Protein AF-A0A380H404-F1 (afdb_monomer_lite)

InterPro domains:
  IPR036412 HAD-like superfamily [SSF56784] (1-202)

Organism: NCBI:txid33028

Structure (mmCIF, N/CA/C/O backbone):
data_AF-A0A380H404-F1
#
_entry.id   AF-A0A380H404-F1
#
loop_
_atom_site.group_PDB
_atom_site.id
_atom_site.type_symbol
_atom_site.label_atom_id
_atom_site.label_alt_id
_atom_site.label_comp_id
_atom_site.label_asym_id
_atom_site.label_entity_id
_atom_site.label_seq_id
_atom_site.pdbx_PDB_ins_code
_atom_site.Cartn_x
_atom_site.Cartn_y
_atom_site.Cartn_z
_atom_site.occupancy
_atom_site.B_iso_or_equiv
_atom_site.auth_seq_id
_atom_site.auth_comp_id
_atom_site.auth_asym_id
_atom_site.auth_atom_id
_atom_site.pdbx_PDB_model_num
ATOM 1 N N . MET A 1 1 ? -41.928 -24.812 41.774 1.00 64.12 1 MET A N 1
ATOM 2 C CA . MET A 1 1 ? -40.481 -24.516 41.848 1.00 64.12 1 MET A CA 1
ATOM 3 C C . MET A 1 1 ? -40.295 -23.095 41.339 1.00 64.12 1 MET A C 1
ATOM 5 O O . MET A 1 1 ? -40.908 -22.781 40.328 1.00 64.12 1 MET A O 1
ATOM 9 N N . LYS A 1 2 ? -39.596 -22.214 42.065 1.00 68.69 2 LYS A N 1
ATOM 10 C CA . LYS A 1 2 ? -39.309 -20.854 41.578 1.00 68.69 2 LYS A CA 1
ATOM 11 C C . LYS A 1 2 ? -37.930 -20.864 40.929 1.00 68.69 2 LYS A C 1
ATOM 13 O O . LYS A 1 2 ? -37.001 -21.388 41.537 1.00 68.69 2 LYS A O 1
ATOM 18 N N . SER A 1 3 ? -37.829 -20.285 39.742 1.00 77.94 3 SER A N 1
ATOM 19 C CA . SER A 1 3 ? -36.571 -20.116 39.017 1.00 77.94 3 SER A CA 1
ATOM 20 C C . SER A 1 3 ? -36.347 -18.631 38.757 1.00 77.94 3 SER A C 1
ATOM 22 O O . SER A 1 3 ? -37.309 -17.899 38.525 1.00 77.94 3 SER A O 1
ATOM 24 N N . VAL A 1 4 ? -35.086 -18.207 38.802 1.00 84.69 4 VAL A N 1
ATOM 25 C CA . VAL A 1 4 ? -34.635 -16.863 38.428 1.00 84.69 4 VAL A CA 1
ATOM 26 C C . VAL A 1 4 ? -33.539 -17.042 37.383 1.00 84.69 4 VAL A C 1
ATOM 28 O O . VAL A 1 4 ? -32.646 -17.863 37.587 1.00 84.69 4 VAL A O 1
ATOM 31 N N . LEU A 1 5 ? -33.636 -16.314 36.271 1.00 84.56 5 LEU A N 1
ATOM 32 C CA . LEU A 1 5 ? -32.561 -16.196 35.289 1.00 84.56 5 LEU A CA 1
ATOM 33 C C . LEU A 1 5 ? -31.858 -14.857 35.484 1.00 84.56 5 LEU A C 1
ATOM 35 O O . LEU A 1 5 ? -32.514 -13.841 35.707 1.00 84.56 5 LEU A O 1
ATOM 39 N N . PHE A 1 6 ? -30.538 -14.889 35.362 1.00 85.62 6 PHE A N 1
ATOM 40 C CA . PHE A 1 6 ? -29.690 -13.710 35.328 1.00 85.62 6 PHE A CA 1
ATOM 41 C C . PHE A 1 6 ? -29.015 -13.629 33.965 1.00 85.62 6 PHE A C 1
ATOM 43 O O . PHE A 1 6 ? -28.666 -14.662 33.389 1.00 85.62 6 PHE A O 1
ATOM 50 N N . ASP A 1 7 ? -28.853 -12.404 33.484 1.00 83.38 7 ASP A N 1
ATOM 51 C CA . ASP A 1 7 ? -27.965 -12.091 32.369 1.00 83.38 7 ASP A CA 1
ATOM 52 C C . ASP A 1 7 ? -26.506 -12.018 32.856 1.00 83.38 7 ASP A C 1
ATOM 54 O O . ASP A 1 7 ? -26.259 -12.069 34.064 1.00 83.38 7 ASP A O 1
ATOM 58 N N . VAL A 1 8 ? -25.544 -11.920 31.940 1.00 84.38 8 VAL A N 1
ATOM 59 C CA . VAL A 1 8 ? -24.114 -11.789 32.259 1.00 84.38 8 VAL A CA 1
ATOM 60 C C . VAL A 1 8 ? -23.680 -10.329 32.198 1.00 84.38 8 VAL A C 1
ATOM 62 O O . VAL A 1 8 ? -23.258 -9.775 33.218 1.00 84.38 8 VAL A O 1
ATOM 65 N N . ASP A 1 9 ? -23.821 -9.697 31.039 1.00 79.19 9 ASP A N 1
ATOM 66 C CA . ASP A 1 9 ? -23.372 -8.324 30.818 1.00 79.19 9 ASP A CA 1
ATOM 67 C C . ASP A 1 9 ? -24.378 -7.328 31.414 1.00 79.19 9 ASP A C 1
ATOM 69 O O . ASP A 1 9 ? -25.593 -7.493 31.327 1.00 79.19 9 ASP A O 1
ATOM 73 N N . GLY A 1 10 ? -23.883 -6.321 32.130 1.00 74.38 10 GLY A N 1
ATOM 74 C CA . GLY A 1 10 ? -24.703 -5.375 32.894 1.00 74.38 10 GLY A CA 1
ATOM 75 C C . GLY A 1 10 ? -25.303 -5.935 34.193 1.00 74.38 10 GLY A C 1
ATOM 76 O O . GLY A 1 10 ? -25.937 -5.183 34.936 1.00 74.38 10 GLY A O 1
ATOM 77 N N . VAL A 1 11 ? -25.089 -7.223 34.501 1.00 85.19 11 VAL A N 1
ATOM 78 C CA . VAL A 1 11 ? -25.529 -7.871 35.753 1.00 85.19 11 VAL A CA 1
ATOM 79 C C . VAL A 1 11 ? -24.342 -8.390 36.561 1.00 85.19 11 VAL A C 1
ATOM 81 O O . VAL A 1 11 ? -24.197 -8.033 37.729 1.00 85.19 11 VAL A O 1
ATOM 84 N N . PHE A 1 12 ? -23.492 -9.221 35.955 1.00 86.19 12 PHE A N 1
ATOM 85 C CA . PHE A 1 12 ? -22.286 -9.759 36.587 1.00 86.19 12 PHE A CA 1
ATOM 86 C C . PHE A 1 12 ? -21.005 -9.079 36.098 1.00 86.19 12 PHE A C 1
ATOM 88 O O . PHE A 1 12 ? -20.064 -8.971 36.881 1.00 86.19 12 PHE A O 1
ATOM 95 N N . LEU A 1 13 ? -20.961 -8.627 34.840 1.00 86.31 13 LEU A N 1
ATOM 96 C CA . LEU A 1 13 ? -19.784 -8.019 34.207 1.00 86.31 13 LEU A CA 1
ATOM 97 C C . LEU A 1 13 ? -20.151 -6.716 33.480 1.00 86.31 13 LEU A C 1
ATOM 99 O O . LEU A 1 13 ? -21.299 -6.535 33.081 1.00 86.31 13 LEU A O 1
ATOM 103 N N . SER A 1 14 ? -19.189 -5.800 33.316 1.00 87.25 14 SER A N 1
ATOM 104 C CA . SER A 1 14 ? -19.352 -4.610 32.468 1.00 87.25 14 SER A CA 1
ATOM 105 C C . SER A 1 14 ? -18.898 -4.890 31.031 1.00 87.25 14 SER A C 1
ATOM 107 O O . SER A 1 14 ? -18.027 -5.725 30.790 1.00 87.25 14 SER A O 1
ATOM 109 N N . GLU A 1 15 ? -19.450 -4.145 30.071 1.00 83.88 15 GLU A N 1
ATOM 110 C CA . GLU A 1 15 ? -19.012 -4.178 28.665 1.00 83.88 15 GLU A CA 1
ATOM 111 C C . GLU A 1 15 ? -17.748 -3.334 28.410 1.00 83.88 15 GLU A C 1
ATOM 113 O O . GLU A 1 15 ? -17.259 -3.276 27.285 1.00 83.88 15 GLU A O 1
ATOM 118 N N . GLU A 1 16 ? -17.199 -2.672 29.433 1.00 88.88 16 GLU A N 1
ATOM 119 C CA . GLU A 1 16 ? -16.126 -1.675 29.291 1.00 88.88 16 GLU A CA 1
ATOM 120 C C . GLU A 1 16 ? -14.888 -2.250 28.604 1.00 88.88 16 GLU A C 1
ATOM 122 O O . GLU A 1 16 ? -14.371 -1.657 27.661 1.00 88.88 16 GLU A O 1
ATOM 127 N N . ARG A 1 17 ? -14.486 -3.473 28.974 1.00 92.69 17 ARG A N 1
ATOM 128 C CA . ARG A 1 17 ? -13.353 -4.145 28.323 1.00 92.69 17 ARG A CA 1
ATOM 129 C C . ARG A 1 17 ? -13.596 -4.430 26.842 1.00 92.69 17 ARG A C 1
ATOM 131 O O . ARG A 1 17 ? -12.639 -4.502 26.077 1.00 92.69 17 ARG A O 1
ATOM 138 N N . CYS A 1 18 ? -14.847 -4.557 26.405 1.00 92.00 18 CYS A N 1
ATOM 139 C CA . CYS A 1 18 ? -15.135 -4.697 24.982 1.00 92.00 18 CYS A CA 1
ATOM 140 C C . CYS A 1 18 ? -14.922 -3.378 24.226 1.00 92.00 18 CYS A C 1
ATOM 142 O O . CYS A 1 18 ? -14.438 -3.402 23.091 1.00 92.00 18 CYS A O 1
ATOM 144 N N . PHE A 1 19 ? -15.241 -2.235 24.840 1.00 94.25 19 PHE A N 1
ATOM 145 C CA . PHE A 1 19 ? -14.960 -0.923 24.253 1.00 94.25 19 PHE A CA 1
ATOM 146 C C . PHE A 1 19 ? -13.456 -0.629 24.250 1.00 94.25 19 PHE A C 1
ATOM 148 O O . PHE A 1 19 ? -12.948 -0.190 23.219 1.00 94.25 19 PHE A O 1
ATOM 155 N N . ASP A 1 20 ? -12.737 -0.980 25.323 1.00 96.06 20 ASP A N 1
ATOM 156 C CA . ASP A 1 20 ? -11.270 -0.902 25.383 1.00 96.06 20 ASP A CA 1
ATOM 157 C C . ASP A 1 20 ? -10.633 -1.634 24.193 1.00 96.06 20 ASP A C 1
ATOM 159 O O . ASP A 1 20 ? -9.904 -1.040 23.398 1.00 96.06 20 ASP A O 1
ATOM 163 N N . VAL A 1 21 ? -10.964 -2.919 24.014 1.00 96.75 21 VAL A N 1
ATOM 164 C CA . VAL A 1 21 ? -10.420 -3.745 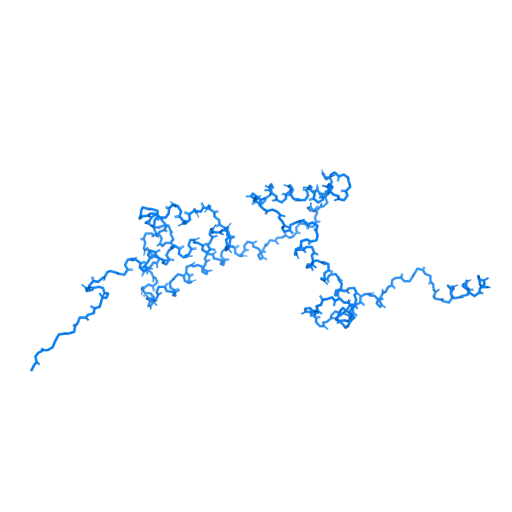22.921 1.00 96.75 21 VAL A CA 1
ATOM 165 C C . VAL A 1 21 ? -10.812 -3.193 21.550 1.00 96.75 21 VAL A C 1
ATOM 167 O O . VAL A 1 21 ? -10.005 -3.226 20.620 1.00 96.75 21 VAL A O 1
ATOM 170 N N . SER A 1 22 ? -12.022 -2.645 21.417 1.00 97.50 22 SER A N 1
ATOM 171 C CA . SER A 1 22 ? -12.471 -2.008 20.175 1.00 97.50 22 SER A CA 1
ATOM 172 C C . SER A 1 22 ? -11.600 -0.803 19.813 1.00 97.50 22 SER A C 1
ATOM 174 O O . SER A 1 22 ? -11.203 -0.674 18.657 1.00 97.50 22 SER A O 1
ATOM 176 N N . ALA A 1 23 ? -11.258 0.050 20.783 1.00 97.25 23 ALA A N 1
ATOM 177 C CA . ALA A 1 23 ? -10.386 1.195 20.544 1.00 97.25 23 ALA A CA 1
ATOM 178 C C . ALA A 1 23 ? -8.943 0.780 20.246 1.00 97.25 23 ALA A C 1
ATOM 180 O O . ALA A 1 23 ? -8.362 1.280 19.287 1.00 97.25 23 ALA A O 1
ATOM 181 N N . ILE A 1 24 ? -8.395 -0.171 21.010 1.00 96.88 24 ILE A N 1
ATOM 182 C CA . ILE A 1 24 ? -7.046 -0.715 20.778 1.00 96.88 24 ILE A CA 1
ATOM 183 C C . ILE A 1 24 ? -6.947 -1.306 19.371 1.00 96.88 24 ILE A C 1
ATOM 185 O O . ILE A 1 24 ? -5.975 -1.050 18.674 1.00 96.88 24 ILE A O 1
ATOM 189 N N . THR A 1 25 ? -7.978 -2.026 18.920 1.00 97.19 25 THR A N 1
ATOM 190 C CA . THR A 1 25 ? -8.012 -2.612 17.573 1.00 97.19 25 THR A CA 1
ATOM 191 C C . THR A 1 25 ? -7.973 -1.530 16.492 1.00 97.19 25 THR A C 1
ATOM 193 O O . THR A 1 25 ? -7.214 -1.646 15.533 1.00 97.19 25 THR A O 1
ATOM 196 N N . VAL A 1 26 ? -8.768 -0.461 16.628 1.00 97.00 26 VAL A N 1
ATOM 197 C CA . VAL A 1 26 ? -8.724 0.670 15.682 1.00 97.00 26 VAL A CA 1
ATOM 198 C C . VAL A 1 26 ? -7.339 1.317 15.682 1.00 97.00 26 VAL A C 1
ATOM 200 O O . VAL A 1 26 ? -6.804 1.600 14.612 1.00 97.00 26 VAL A O 1
ATOM 203 N N . GLU A 1 27 ? -6.752 1.524 16.860 1.00 95.38 27 GLU A N 1
ATOM 204 C CA . GLU A 1 27 ? -5.428 2.122 17.004 1.00 95.38 27 GLU A CA 1
ATOM 205 C C . GLU A 1 27 ? -4.339 1.259 16.355 1.00 95.38 27 GLU A C 1
ATOM 207 O O . GLU A 1 27 ? -3.577 1.757 15.534 1.00 95.38 27 GLU A O 1
ATOM 212 N N . GLU A 1 28 ? -4.304 -0.043 16.644 1.00 95.19 28 GLU A N 1
ATOM 213 C CA . GLU A 1 28 ? -3.325 -0.988 16.099 1.00 95.19 28 GLU A CA 1
ATOM 214 C C . GLU A 1 28 ? -3.397 -1.065 14.569 1.00 95.19 28 GLU A C 1
ATOM 216 O O . GLU A 1 28 ? -2.362 -1.011 13.892 1.00 95.19 28 GLU A O 1
ATOM 221 N N . LEU A 1 29 ? -4.613 -1.139 14.011 1.00 95.44 29 LEU A N 1
ATOM 222 C CA . LEU A 1 29 ? -4.840 -1.137 12.563 1.00 95.44 29 LEU A CA 1
ATOM 223 C C . LEU A 1 29 ? -4.296 0.134 11.898 1.00 95.44 29 LEU A C 1
ATOM 225 O O . LEU A 1 29 ? -3.845 0.090 10.750 1.00 95.44 29 LEU A O 1
ATOM 229 N N . LEU A 1 30 ? -4.331 1.265 12.604 1.00 93.12 30 LEU A N 1
ATOM 230 C CA . LEU A 1 30 ? -3.829 2.538 12.102 1.00 93.12 30 LEU A CA 1
ATOM 231 C C . LEU A 1 30 ? -2.320 2.684 12.293 1.00 93.12 30 LEU A C 1
ATOM 233 O O . LEU A 1 30 ? -1.662 3.124 11.357 1.00 93.12 30 LEU A O 1
ATOM 237 N N . THR A 1 31 ? -1.754 2.339 13.450 1.00 90.69 31 THR A N 1
ATOM 238 C CA . THR A 1 31 ? -0.407 2.800 13.843 1.00 90.69 31 THR A CA 1
ATOM 239 C C . THR A 1 31 ? 0.675 1.727 13.837 1.00 90.69 31 THR A C 1
ATOM 241 O O . THR A 1 31 ? 1.855 2.065 13.709 1.00 90.69 31 THR A O 1
ATOM 244 N N . SER A 1 32 ? 0.318 0.444 13.919 1.00 88.62 32 SER A N 1
ATOM 245 C CA . SER A 1 32 ? 1.317 -0.628 13.992 1.00 88.62 32 SER A CA 1
ATOM 246 C C . SER A 1 32 ? 2.106 -0.799 12.686 1.00 88.62 32 SER A C 1
ATOM 248 O O . SER A 1 32 ? 1.634 -0.487 11.588 1.00 88.62 32 SER A O 1
ATOM 250 N N . PHE A 1 33 ? 3.309 -1.370 12.798 1.00 81.94 33 PHE A N 1
ATOM 251 C CA . PHE A 1 33 ? 4.151 -1.734 11.651 1.00 81.94 33 PHE A CA 1
ATOM 252 C C . PHE A 1 33 ? 3.546 -2.830 10.765 1.00 81.94 33 PHE A C 1
ATOM 254 O O . PHE A 1 33 ? 3.930 -2.951 9.604 1.00 81.94 33 PHE A O 1
ATOM 261 N N . THR A 1 34 ? 2.631 -3.629 11.314 1.00 84.88 34 THR A N 1
ATOM 262 C CA . THR A 1 34 ? 1.980 -4.740 10.611 1.00 84.88 34 THR A CA 1
ATOM 263 C C . THR A 1 34 ? 0.881 -4.252 9.668 1.00 84.88 34 THR A C 1
ATOM 265 O O . THR A 1 34 ? 0.622 -4.892 8.649 1.00 84.88 34 THR A O 1
ATOM 268 N N . PHE A 1 35 ? 0.238 -3.128 10.000 1.00 89.81 35 PHE A N 1
ATOM 269 C CA . PHE A 1 35 ? -0.909 -2.596 9.269 1.00 89.81 35 PHE A CA 1
ATOM 270 C C . PHE A 1 35 ? -0.568 -1.281 8.548 1.00 89.81 35 PHE A C 1
ATOM 272 O O . PHE A 1 35 ? 0.320 -1.262 7.696 1.00 89.81 35 PHE A O 1
ATOM 279 N N . LEU A 1 36 ? -1.306 -0.193 8.801 1.00 88.06 36 LEU A N 1
ATOM 280 C CA . LEU A 1 36 ? -1.208 1.028 7.991 1.00 88.06 36 LEU A CA 1
ATOM 281 C C . LEU A 1 36 ? -0.029 1.931 8.361 1.00 88.06 36 LEU A C 1
ATOM 283 O O . LEU A 1 36 ? 0.414 2.707 7.514 1.00 88.06 36 LEU A O 1
ATOM 287 N N . ARG A 1 37 ? 0.458 1.867 9.607 1.00 85.56 37 ARG A N 1
ATOM 288 C CA . ARG A 1 37 ? 1.536 2.722 10.135 1.00 85.56 37 ARG A CA 1
ATOM 289 C C . ARG A 1 37 ? 1.329 4.227 9.861 1.00 85.56 37 ARG A C 1
ATOM 291 O O . ARG A 1 37 ? 2.253 4.971 9.540 1.00 85.56 37 ARG A O 1
ATOM 298 N N . CYS A 1 38 ? 0.087 4.680 9.971 1.00 80.25 38 CYS A N 1
ATOM 299 C CA . CYS A 1 38 ? -0.372 6.048 9.774 1.00 80.25 38 CYS A CA 1
ATOM 300 C C . CYS A 1 38 ? -0.571 6.732 11.137 1.00 80.25 38 CYS A C 1
ATOM 302 O O . CYS A 1 38 ? -1.692 7.041 11.530 1.00 80.25 38 CYS A O 1
ATOM 304 N N . GLY A 1 39 ? 0.512 6.939 11.888 1.00 75.81 39 GLY A N 1
ATOM 305 C CA . GLY A 1 39 ? 0.454 7.597 13.193 1.00 75.81 39 GLY A CA 1
ATOM 306 C C . GLY A 1 39 ? 1.747 7.476 13.988 1.00 75.81 39 GLY A C 1
ATOM 307 O O . GLY A 1 39 ? 2.756 6.976 13.488 1.00 75.81 39 GLY A O 1
ATOM 308 N N . GLU A 1 40 ? 1.709 7.965 15.225 1.00 81.25 40 GLU A N 1
ATOM 309 C CA . GLU A 1 40 ? 2.770 7.714 16.196 1.00 81.25 40 GLU A CA 1
ATOM 310 C C . GLU A 1 40 ? 2.777 6.225 16.548 1.00 81.25 40 GLU A C 1
ATOM 312 O O . GLU A 1 40 ? 1.725 5.627 16.774 1.00 81.25 40 GLU A O 1
ATOM 317 N N . PHE A 1 41 ? 3.963 5.619 16.521 1.00 81.50 41 PHE A N 1
ATOM 318 C CA . PHE A 1 41 ? 4.107 4.214 16.866 1.00 81.50 41 PHE A CA 1
ATOM 319 C C . PHE A 1 41 ? 3.854 4.023 18.362 1.00 81.50 41 PHE A C 1
ATOM 321 O O . PHE A 1 41 ? 4.392 4.770 19.175 1.00 81.50 41 PHE A O 1
ATOM 328 N N . ILE A 1 42 ? 3.069 3.001 18.693 1.00 82.50 42 ILE A N 1
ATOM 329 C CA . ILE A 1 42 ? 2.840 2.540 20.059 1.00 82.50 42 ILE A CA 1
ATOM 330 C C . ILE A 1 42 ? 3.392 1.123 20.151 1.00 82.50 42 ILE A C 1
ATOM 332 O O . ILE A 1 42 ? 3.037 0.264 19.337 1.00 82.50 42 ILE A O 1
ATOM 336 N N . ASP A 1 43 ? 4.236 0.876 21.148 1.00 86.88 43 ASP A N 1
ATOM 337 C CA . ASP A 1 43 ? 4.653 -0.479 21.487 1.00 86.88 43 ASP A CA 1
ATOM 338 C C . ASP A 1 43 ? 3.540 -1.163 22.294 1.00 86.88 43 ASP A C 1
ATOM 340 O O . ASP A 1 43 ? 3.433 -1.020 23.511 1.00 86.88 43 ASP A O 1
ATOM 344 N N . PHE A 1 44 ? 2.653 -1.874 21.598 1.00 88.25 44 PHE A N 1
ATOM 345 C CA . PHE A 1 44 ? 1.516 -2.552 22.227 1.00 88.25 44 PHE A CA 1
ATOM 346 C C . PHE A 1 44 ? 1.926 -3.695 23.169 1.00 88.25 44 PHE A C 1
ATOM 348 O O . PHE A 1 44 ? 1.093 -4.124 23.967 1.00 88.25 44 PHE A O 1
ATOM 355 N N . GLU A 1 45 ? 3.163 -4.199 23.086 1.00 88.81 45 GLU A N 1
ATOM 356 C CA . GLU A 1 45 ? 3.649 -5.262 23.970 1.00 88.81 45 GLU A CA 1
ATOM 357 C C . GLU A 1 45 ? 4.100 -4.685 25.318 1.00 88.81 45 GLU A C 1
ATOM 359 O O . GLU A 1 45 ? 3.684 -5.185 26.366 1.00 88.81 45 GLU A O 1
ATOM 364 N N . ASP A 1 46 ? 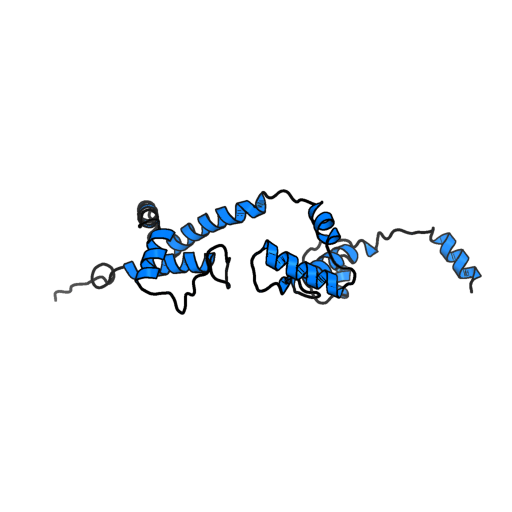4.869 -3.593 25.293 1.00 89.69 46 ASP A N 1
ATOM 365 C CA . ASP A 1 46 ? 5.497 -3.033 26.496 1.00 89.69 46 ASP A CA 1
ATOM 366 C C . ASP A 1 46 ? 4.768 -1.807 27.094 1.00 89.69 46 ASP A C 1
ATOM 368 O O . ASP A 1 46 ? 4.886 -1.548 28.297 1.00 89.69 46 ASP A O 1
ATOM 372 N N . GLU A 1 47 ? 3.990 -1.043 26.314 1.00 89.19 47 GLU A N 1
ATOM 373 C CA . GLU A 1 47 ? 3.369 0.220 26.766 1.00 89.19 47 GLU A CA 1
ATOM 374 C C . GLU A 1 47 ? 1.869 0.120 27.106 1.00 89.19 47 GLU A C 1
ATOM 376 O O . GLU A 1 47 ? 1.287 1.068 27.648 1.00 89.19 47 GLU A O 1
ATOM 381 N N . LEU A 1 48 ? 1.216 -1.012 26.825 1.00 93.25 48 LEU A N 1
ATOM 382 C CA . LEU A 1 48 ? -0.236 -1.159 26.958 1.00 93.25 48 LEU A CA 1
ATOM 383 C C . LEU A 1 48 ? -0.676 -1.445 28.408 1.00 93.25 48 LEU A C 1
ATOM 385 O O . LEU A 1 48 ? -0.960 -2.576 28.797 1.00 93.25 48 LEU A O 1
ATOM 389 N N . ASN A 1 49 ? -0.760 -0.390 29.217 1.00 94.00 49 ASN A N 1
ATOM 390 C CA . ASN A 1 49 ? -1.332 -0.412 30.569 1.00 94.00 49 ASN A CA 1
ATOM 391 C C . ASN A 1 49 ? -2.719 0.268 30.624 1.00 94.00 49 ASN A C 1
ATOM 393 O O . ASN A 1 49 ? -3.144 0.893 29.656 1.00 94.00 49 ASN A O 1
ATOM 397 N N . ASP A 1 50 ? -3.431 0.175 31.755 1.00 94.81 50 ASP A N 1
ATOM 398 C CA . ASP A 1 50 ? -4.788 0.742 31.883 1.00 94.81 50 ASP A CA 1
ATOM 399 C C . ASP A 1 50 ? -4.846 2.254 31.589 1.00 94.81 50 ASP A C 1
ATOM 401 O O . ASP A 1 50 ? -5.804 2.716 30.977 1.00 94.81 50 ASP A O 1
ATOM 405 N N . GLU A 1 51 ? -3.822 3.029 31.960 1.00 95.44 51 GLU A N 1
ATOM 406 C CA . GLU A 1 51 ? -3.760 4.466 31.653 1.00 95.44 51 GLU A CA 1
ATOM 407 C C . GLU A 1 51 ? -3.674 4.704 30.140 1.00 95.44 51 GLU A C 1
ATOM 409 O O . GLU A 1 51 ? -4.449 5.488 29.587 1.00 95.44 51 GLU A O 1
ATOM 414 N N . LYS A 1 52 ? -2.797 3.964 29.452 1.00 95.25 52 LYS A N 1
ATOM 415 C CA . LYS A 1 52 ? -2.648 4.023 27.995 1.00 95.25 52 LYS A CA 1
ATOM 416 C C . LYS A 1 52 ? -3.913 3.554 27.274 1.00 95.25 52 LYS A C 1
ATOM 418 O O . LYS A 1 52 ? -4.306 4.160 26.280 1.00 95.25 52 LYS A O 1
ATOM 423 N N . ILE A 1 53 ? -4.588 2.521 27.781 1.00 96.38 53 ILE A N 1
ATOM 424 C CA . ILE A 1 53 ? -5.863 2.040 27.230 1.00 96.38 53 ILE A CA 1
ATOM 425 C C . ILE A 1 53 ? -6.925 3.138 27.312 1.00 96.38 53 ILE A C 1
ATOM 427 O O . ILE A 1 53 ? -7.600 3.401 26.318 1.00 96.38 53 ILE A O 1
ATOM 431 N N . GLN A 1 54 ? -7.045 3.821 28.454 1.00 96.31 54 GLN A N 1
ATOM 432 C CA . GLN A 1 54 ? -8.005 4.916 28.604 1.00 96.31 54 GLN A CA 1
ATOM 433 C C . GLN A 1 54 ? -7.657 6.122 27.721 1.00 96.31 54 GLN A C 1
ATOM 435 O O . GLN A 1 54 ? -8.555 6.747 27.159 1.00 96.31 54 GLN A O 1
ATOM 440 N N . GLU A 1 55 ? -6.369 6.420 27.532 1.00 95.94 55 GLU A N 1
ATOM 441 C CA . GLU A 1 55 ? -5.912 7.437 26.577 1.00 95.94 55 GLU A CA 1
ATOM 442 C C . GLU A 1 55 ? -6.338 7.098 25.137 1.00 95.94 55 GLU A C 1
ATOM 444 O O . GLU A 1 55 ? -6.914 7.940 24.439 1.00 95.94 55 GLU A O 1
ATOM 449 N N . ILE A 1 56 ? -6.101 5.855 24.700 1.00 96.00 56 ILE A N 1
ATOM 450 C CA . ILE A 1 56 ? -6.488 5.365 23.370 1.00 96.00 56 ILE A CA 1
ATOM 451 C C . ILE A 1 56 ? -8.012 5.405 23.214 1.00 96.00 56 ILE A C 1
ATOM 453 O O . ILE A 1 56 ? -8.504 5.959 22.232 1.00 96.00 56 ILE A O 1
ATOM 457 N N . LEU A 1 57 ? -8.767 4.888 24.187 1.00 96.62 57 LEU A N 1
ATOM 458 C CA . LEU A 1 57 ? -10.232 4.887 24.185 1.00 96.62 57 LEU A CA 1
ATOM 459 C C . LEU A 1 57 ? -10.795 6.310 24.045 1.00 96.62 57 LEU A C 1
ATOM 461 O O . LEU A 1 57 ? -11.606 6.578 23.152 1.00 96.62 57 LEU A O 1
ATOM 465 N N . ALA A 1 58 ? -10.317 7.240 24.877 1.00 97.19 58 ALA A N 1
ATOM 466 C CA . ALA A 1 58 ? -10.750 8.633 24.872 1.00 97.19 58 ALA A CA 1
ATOM 467 C C . ALA A 1 58 ? -10.461 9.323 23.533 1.00 97.19 58 ALA A C 1
ATOM 469 O O . ALA A 1 58 ? -11.286 10.108 23.057 1.00 97.19 58 ALA A O 1
ATOM 470 N N . ARG A 1 59 ? -9.325 9.014 22.896 1.00 95.75 59 ARG A N 1
ATOM 471 C CA . ARG A 1 59 ? -8.967 9.545 21.576 1.00 95.75 59 ARG A CA 1
ATOM 472 C C . ARG A 1 59 ? -9.783 8.910 20.452 1.00 95.75 59 ARG A C 1
ATOM 474 O O . ARG A 1 59 ? -10.368 9.642 19.655 1.00 95.75 59 ARG A O 1
ATOM 481 N N . VAL A 1 60 ? -9.846 7.583 20.376 1.00 96.69 60 VAL A N 1
ATOM 482 C CA . VAL A 1 60 ? -10.513 6.859 19.282 1.00 96.69 60 VAL A CA 1
ATOM 483 C C . VAL A 1 60 ? -12.014 7.127 19.276 1.00 96.69 60 VAL A C 1
ATOM 485 O O . VAL A 1 60 ? -12.579 7.406 18.220 1.00 96.69 60 VAL A O 1
ATOM 488 N N . PHE A 1 61 ? -12.663 7.102 20.443 1.00 97.81 61 PHE A N 1
ATOM 489 C CA . PHE A 1 61 ? -14.111 7.295 20.549 1.00 97.81 61 PHE A CA 1
ATOM 490 C C . PHE A 1 61 ? -14.537 8.695 21.005 1.00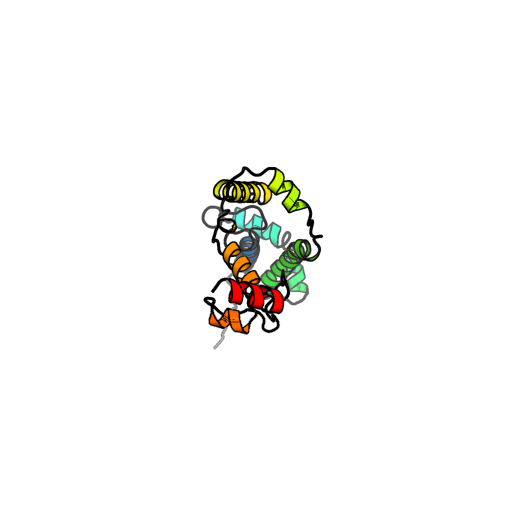 97.81 61 PHE A C 1
ATOM 492 O O . PHE A 1 61 ? -15.729 8.928 21.221 1.00 97.81 61 PHE A O 1
ATOM 499 N N . GLN A 1 62 ? -13.590 9.638 21.083 1.00 97.88 62 GLN A N 1
ATOM 500 C CA . GLN A 1 62 ? -13.821 11.041 21.448 1.00 97.88 62 GLN A CA 1
ATOM 501 C C . GLN A 1 62 ? -14.586 11.174 22.776 1.00 97.88 62 GLN A C 1
ATOM 503 O O . GLN A 1 62 ? -15.666 11.762 22.825 1.00 97.88 62 GLN A O 1
ATOM 508 N N . ASN A 1 63 ? -14.029 10.611 23.854 1.00 96.50 63 ASN A N 1
ATOM 509 C CA . ASN A 1 63 ? -14.663 10.511 25.179 1.00 96.50 63 ASN A CA 1
ATOM 510 C C . ASN A 1 63 ? -16.097 9.941 25.087 1.00 96.50 63 ASN A C 1
ATOM 512 O O . ASN A 1 63 ? -17.067 10.594 25.475 1.00 96.50 63 ASN A O 1
ATOM 516 N N . ASP A 1 64 ? -16.221 8.754 24.486 1.00 96.12 64 ASP A N 1
ATOM 517 C CA . ASP A 1 64 ? -17.461 7.995 24.246 1.00 96.12 64 ASP A CA 1
ATOM 518 C C . ASP A 1 64 ? -18.533 8.662 23.372 1.00 96.12 64 ASP A C 1
ATOM 520 O O . ASP A 1 64 ? -19.593 8.075 23.137 1.00 96.12 64 ASP A O 1
ATOM 524 N N . GLN A 1 65 ? -18.299 9.861 22.833 1.00 98.12 65 GLN A N 1
ATOM 525 C CA . GLN A 1 65 ? -19.271 10.533 21.964 1.00 98.12 65 GLN A CA 1
ATOM 526 C C . GLN A 1 65 ? -19.596 9.692 20.727 1.00 98.12 65 GLN A C 1
ATOM 528 O O . GLN A 1 65 ? -20.762 9.577 20.345 1.00 98.12 65 GLN A O 1
ATOM 533 N N . ILE A 1 66 ? -18.581 9.057 20.134 1.00 98.06 66 ILE A N 1
ATOM 534 C CA . ILE A 1 66 ? -18.756 8.205 18.956 1.00 98.06 66 ILE A CA 1
ATOM 535 C C . ILE A 1 66 ? -19.535 6.937 19.321 1.00 98.06 66 ILE A C 1
ATOM 537 O O . ILE A 1 66 ? -20.497 6.604 18.630 1.00 98.06 66 ILE A O 1
ATOM 541 N N . LEU A 1 67 ? -19.188 6.265 20.426 1.00 95.94 67 LEU A N 1
ATOM 542 C CA . LEU A 1 67 ? -19.901 5.066 20.890 1.00 95.94 67 LEU A CA 1
ATOM 543 C C . LEU A 1 67 ? -21.381 5.361 21.152 1.00 95.94 67 LEU A C 1
ATOM 545 O O . LEU A 1 67 ? -22.257 4.652 20.658 1.00 95.94 67 LEU A O 1
ATOM 549 N N . ASN A 1 68 ? -21.668 6.444 21.876 1.00 96.25 68 ASN A N 1
ATOM 550 C CA . ASN A 1 68 ? -23.036 6.864 22.173 1.00 96.25 68 ASN A CA 1
ATOM 551 C C . ASN A 1 68 ? -23.822 7.177 20.896 1.00 96.25 68 ASN A C 1
ATOM 553 O O . ASN A 1 68 ? -24.985 6.783 20.768 1.00 96.25 68 ASN A O 1
ATOM 557 N N . GLN A 1 69 ? -23.182 7.831 19.925 1.00 98.25 69 GLN A N 1
ATOM 558 C CA . GLN A 1 69 ? -23.805 8.119 18.641 1.00 98.25 69 GLN A CA 1
ATOM 559 C C . GLN A 1 69 ? -24.124 6.835 17.865 1.00 98.25 69 GLN A C 1
ATOM 561 O O . GLN A 1 69 ? -25.247 6.695 17.382 1.00 98.25 69 GLN A O 1
ATOM 566 N N . LEU A 1 70 ? -23.190 5.883 17.771 1.00 97.50 70 LEU A N 1
ATOM 567 C CA . LEU A 1 70 ? -23.400 4.609 17.069 1.00 97.50 70 LEU A CA 1
ATOM 568 C C . LEU A 1 70 ? -24.524 3.787 17.713 1.00 97.50 70 LEU A C 1
ATOM 570 O O . LEU A 1 70 ? -25.426 3.328 17.007 1.00 97.50 70 LEU A O 1
ATOM 574 N N . LYS A 1 71 ? -24.552 3.707 19.048 1.00 95.12 71 LYS A N 1
ATOM 575 C CA . LYS A 1 71 ? -25.648 3.066 19.789 1.00 95.12 71 LYS A CA 1
ATOM 576 C C . LYS A 1 71 ? -26.991 3.748 19.528 1.00 95.12 71 LYS A C 1
ATOM 578 O O . LYS A 1 71 ? -27.987 3.063 19.302 1.00 95.12 71 LYS A O 1
ATOM 583 N N . SER A 1 72 ? -27.034 5.085 19.474 1.00 97.75 72 SER A N 1
ATOM 584 C CA . SER A 1 72 ? -28.271 5.826 19.164 1.00 97.75 72 SER A CA 1
ATOM 585 C C . SER A 1 72 ? -28.824 5.529 17.762 1.00 97.75 72 SER A C 1
ATOM 587 O O . SER A 1 72 ? -30.031 5.613 17.542 1.00 97.75 72 SER A O 1
ATOM 589 N N . LEU A 1 73 ? -27.953 5.128 16.830 1.00 97.69 73 LEU A N 1
ATOM 590 C CA . LEU A 1 73 ? -28.306 4.697 15.475 1.00 97.69 73 LEU A CA 1
ATOM 591 C C . LEU A 1 73 ? -28.692 3.206 15.395 1.00 97.69 73 LEU A C 1
ATOM 593 O O . LEU A 1 73 ? -28.992 2.711 14.310 1.00 97.69 73 LEU A O 1
ATOM 597 N N . GLY A 1 74 ? -28.714 2.492 16.526 1.00 95.31 74 GLY A N 1
ATOM 598 C CA . GLY A 1 74 ? -29.084 1.078 16.620 1.00 95.31 74 GLY A CA 1
ATOM 599 C C . GLY A 1 74 ? -27.918 0.100 16.466 1.00 95.31 74 GLY A C 1
ATOM 600 O O . GLY A 1 74 ? -28.144 -1.109 16.395 1.00 95.31 74 GLY A O 1
ATOM 601 N N . LEU A 1 75 ? -26.681 0.594 16.424 1.00 94.25 75 LEU A N 1
ATOM 602 C CA . LEU A 1 75 ? -25.491 -0.227 16.247 1.00 94.25 75 LEU A CA 1
ATOM 603 C C . LEU A 1 75 ? -24.880 -0.548 17.623 1.00 94.25 75 LEU A C 1
ATOM 605 O O . LEU A 1 75 ? -24.329 0.324 18.286 1.00 94.25 75 LEU A O 1
ATOM 609 N N . ASN A 1 76 ? -25.008 -1.809 18.052 1.00 90.44 76 ASN A N 1
ATOM 610 C CA . ASN A 1 76 ? -24.587 -2.271 19.387 1.00 90.44 76 ASN A CA 1
ATOM 611 C C . ASN A 1 76 ? -23.426 -3.280 19.361 1.00 90.44 76 ASN A C 1
ATOM 613 O O . ASN A 1 76 ? -22.795 -3.524 20.382 1.00 90.44 76 ASN A O 1
ATOM 617 N N . SER A 1 77 ? -23.143 -3.879 18.204 1.00 94.25 77 SER A N 1
ATOM 618 C CA . SER A 1 77 ? -22.042 -4.828 18.031 1.00 94.25 77 SER A CA 1
ATOM 619 C C . SER A 1 77 ? -20.702 -4.097 18.076 1.00 94.25 77 SER A C 1
ATOM 621 O O . SER A 1 77 ? -20.454 -3.199 17.272 1.00 94.25 77 SER A O 1
ATOM 623 N N . ASN A 1 78 ? -19.816 -4.507 18.985 1.00 94.12 78 ASN A N 1
ATOM 624 C CA . ASN A 1 78 ? -18.466 -3.946 19.103 1.00 94.12 78 ASN A CA 1
ATOM 625 C C . ASN A 1 78 ? -17.670 -4.081 17.797 1.00 94.12 78 ASN A C 1
ATOM 627 O O . ASN A 1 78 ? -16.983 -3.144 17.393 1.00 94.12 78 ASN A O 1
ATOM 631 N N . TRP A 1 79 ? -17.834 -5.204 17.088 1.00 96.56 79 TRP A N 1
ATOM 632 C CA . TRP A 1 79 ? -17.196 -5.444 15.790 1.00 96.56 79 TRP A CA 1
ATOM 633 C C . TRP A 1 79 ? -17.681 -4.478 14.711 1.00 96.56 79 TRP A C 1
ATOM 635 O O . TRP A 1 79 ? -16.879 -3.972 13.931 1.00 96.56 79 TRP A O 1
ATOM 645 N N . ASP A 1 80 ? -18.977 -4.176 14.686 1.00 97.06 80 ASP A N 1
ATOM 646 C CA . ASP A 1 80 ? -19.518 -3.215 13.726 1.00 97.06 80 ASP A CA 1
ATOM 647 C C . ASP A 1 80 ? -19.092 -1.784 14.095 1.00 97.06 80 ASP A C 1
ATOM 649 O O . ASP A 1 80 ? -18.765 -0.991 13.211 1.00 97.06 80 ASP A O 1
ATOM 653 N N . MET A 1 81 ? -19.036 -1.451 15.393 1.00 96.50 81 MET A N 1
ATOM 654 C CA . MET A 1 81 ? -18.611 -0.125 15.858 1.00 96.50 81 MET A CA 1
ATOM 655 C C . MET A 1 81 ? -17.159 0.152 15.480 1.00 96.50 81 MET A C 1
ATOM 657 O O . MET A 1 81 ? -16.883 1.168 14.838 1.00 96.50 81 MET A O 1
ATOM 661 N N . LEU A 1 82 ? -16.241 -0.761 15.822 1.00 97.25 82 LEU A N 1
ATOM 662 C CA . LEU A 1 82 ? -14.826 -0.608 15.480 1.00 97.25 82 LEU A CA 1
ATOM 663 C C . LEU A 1 82 ? -14.625 -0.577 13.961 1.00 97.25 82 LEU A C 1
ATOM 665 O O . LEU A 1 82 ? -13.843 0.233 13.467 1.00 97.25 82 LEU A O 1
ATOM 669 N N . PHE A 1 83 ? -15.375 -1.391 13.205 1.00 98.25 83 PHE A N 1
ATOM 670 C CA . PHE A 1 83 ? -15.265 -1.434 11.749 1.00 98.25 83 PHE A CA 1
ATOM 671 C C . PHE A 1 83 ? -15.688 -0.113 11.104 1.00 98.25 83 PHE A C 1
ATOM 673 O O . PHE A 1 83 ? -14.987 0.390 10.226 1.00 98.25 83 PHE A O 1
ATOM 680 N N . ILE A 1 84 ? -16.807 0.473 11.539 1.00 98.31 84 ILE A N 1
ATOM 681 C CA . ILE A 1 84 ? -17.282 1.761 11.020 1.00 98.31 84 ILE A CA 1
ATOM 682 C C . ILE A 1 84 ? -16.291 2.878 11.344 1.00 98.31 84 ILE A C 1
ATOM 684 O O . ILE A 1 84 ? -15.944 3.654 10.451 1.00 98.31 84 ILE A O 1
ATOM 688 N N . VAL A 1 85 ? -15.808 2.947 12.588 1.00 98.12 85 VAL A N 1
ATOM 689 C CA . VAL A 1 85 ? -14.844 3.976 13.001 1.00 98.12 85 VAL A CA 1
ATOM 690 C C . VAL A 1 85 ? -13.552 3.857 12.199 1.00 98.12 85 VAL A C 1
ATOM 692 O O . VAL A 1 85 ? -13.128 4.835 11.582 1.00 98.12 85 VAL A O 1
ATOM 695 N N . PHE A 1 86 ? -12.977 2.656 12.116 1.00 97.94 86 PHE A N 1
ATOM 696 C CA . PHE A 1 86 ? -11.788 2.409 11.305 1.00 97.94 86 PHE A CA 1
ATOM 697 C C . PHE A 1 86 ? -12.015 2.754 9.826 1.00 97.94 86 PHE A C 1
ATOM 699 O O . PHE A 1 86 ? -11.185 3.424 9.218 1.00 97.94 86 PHE A O 1
ATOM 706 N N . SER A 1 87 ? -13.155 2.360 9.250 1.00 97.88 87 SER A N 1
ATOM 707 C CA . SER A 1 87 ? -13.468 2.614 7.838 1.00 97.88 87 SER A CA 1
ATOM 708 C C . SER A 1 87 ? -13.531 4.105 7.516 1.00 97.88 87 SER A C 1
ATOM 710 O O . SER A 1 87 ? -13.016 4.528 6.484 1.00 97.88 87 SER A O 1
ATOM 712 N N . ILE A 1 88 ? -14.134 4.918 8.389 1.00 97.69 88 ILE A N 1
ATOM 713 C CA . ILE A 1 88 ? -14.204 6.374 8.202 1.00 97.69 88 ILE A CA 1
ATOM 714 C C . ILE A 1 88 ? -12.797 6.985 8.217 1.00 97.69 88 ILE A C 1
ATOM 716 O O . ILE A 1 88 ? -12.476 7.790 7.340 1.00 97.69 88 ILE A O 1
ATOM 720 N N . LEU A 1 89 ? -11.950 6.572 9.165 1.00 95.56 89 LEU A N 1
ATOM 721 C CA . LEU A 1 89 ? -10.561 7.034 9.260 1.00 95.56 89 LEU A CA 1
ATOM 722 C C . LEU A 1 89 ? -9.741 6.603 8.036 1.00 95.56 89 LEU A C 1
ATOM 724 O O . LEU A 1 89 ? -9.043 7.419 7.436 1.00 95.56 89 LEU A O 1
ATOM 728 N N . LEU A 1 90 ? -9.888 5.350 7.600 1.00 94.88 90 LEU A N 1
ATOM 729 C CA . LEU A 1 90 ? -9.228 4.829 6.407 1.00 94.88 90 LEU A CA 1
ATOM 730 C C . LEU A 1 90 ? -9.660 5.572 5.138 1.00 94.88 90 LEU A C 1
ATOM 732 O O . LEU A 1 90 ? -8.814 5.885 4.304 1.00 94.88 90 LEU A O 1
ATOM 736 N N . ILE A 1 91 ? -10.952 5.879 4.979 1.00 93.94 91 ILE A N 1
ATOM 737 C CA . ILE A 1 91 ? -11.449 6.673 3.847 1.00 93.94 91 ILE A CA 1
ATOM 738 C C . ILE A 1 91 ? -10.769 8.042 3.825 1.00 93.94 91 ILE A C 1
ATOM 740 O O . ILE A 1 91 ? -10.360 8.499 2.757 1.00 93.94 91 ILE A O 1
ATOM 744 N N . ASP A 1 92 ? -10.634 8.697 4.978 1.00 91.69 92 ASP A N 1
ATOM 745 C CA . ASP A 1 92 ? -10.006 10.015 5.046 1.00 91.69 92 ASP A CA 1
ATOM 746 C C . ASP A 1 92 ? -8.516 9.974 4.669 1.00 91.69 92 ASP A C 1
ATOM 748 O O . ASP A 1 92 ? -8.065 10.774 3.845 1.00 91.69 92 ASP A O 1
ATOM 752 N N . ILE A 1 93 ? -7.782 8.969 5.156 1.00 90.12 93 ILE A N 1
ATOM 753 C CA . ILE A 1 93 ? -6.384 8.719 4.773 1.00 90.12 93 ILE A CA 1
ATOM 754 C C . ILE A 1 93 ? -6.282 8.422 3.267 1.00 90.12 93 ILE A C 1
ATOM 756 O O . ILE A 1 93 ? -5.497 9.044 2.549 1.00 90.12 93 ILE A O 1
ATOM 760 N N . ALA A 1 94 ? -7.109 7.510 2.751 1.00 89.62 94 ALA A N 1
ATOM 761 C CA . ALA A 1 94 ? -7.069 7.070 1.358 1.00 89.62 94 ALA A CA 1
ATOM 762 C C . ALA A 1 94 ? -7.419 8.187 0.363 1.00 89.62 94 ALA A C 1
ATOM 764 O O . ALA A 1 94 ? -6.895 8.207 -0.754 1.00 89.62 94 ALA A O 1
ATOM 765 N N . LYS A 1 95 ? -8.260 9.156 0.753 1.00 89.25 95 LYS A N 1
ATOM 766 C CA . LYS A 1 95 ? -8.586 10.324 -0.086 1.00 89.25 95 LYS A CA 1
ATOM 767 C C . LYS A 1 95 ? -7.353 11.143 -0.457 1.00 89.25 95 LYS A C 1
ATOM 769 O O . LYS A 1 95 ? -7.343 11.735 -1.534 1.00 89.25 95 LYS A O 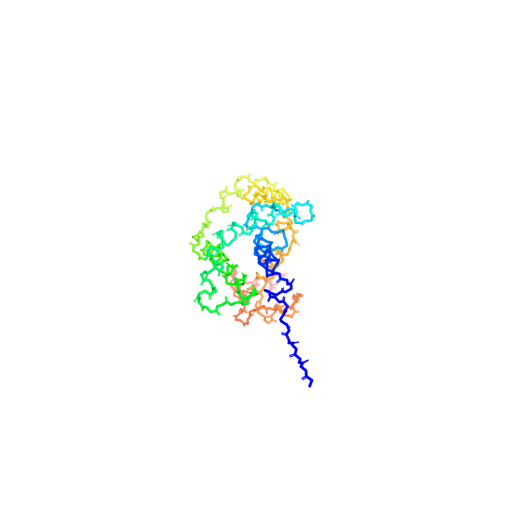1
ATOM 774 N N . GLN A 1 96 ? -6.315 11.139 0.378 1.00 83.50 96 GLN A N 1
ATOM 775 C CA . GLN A 1 96 ? -5.053 11.805 0.057 1.00 83.50 96 GLN A CA 1
ATOM 776 C C . GLN A 1 96 ? -4.365 11.139 -1.142 1.00 83.50 96 GLN A C 1
ATOM 778 O O . GLN A 1 96 ? -3.793 11.827 -1.976 1.00 83.50 96 GLN A O 1
ATOM 783 N N . LEU A 1 97 ? -4.486 9.818 -1.298 1.00 82.00 97 LEU A N 1
ATOM 784 C CA . LEU A 1 97 ? -3.881 9.080 -2.411 1.00 82.00 97 LEU A CA 1
ATOM 785 C C . LEU A 1 97 ? -4.672 9.226 -3.718 1.00 82.00 97 LEU A C 1
ATOM 787 O O . LEU A 1 97 ? -4.077 9.319 -4.787 1.00 82.00 97 LEU A O 1
ATOM 791 N N . ILE A 1 98 ? -6.006 9.267 -3.643 1.00 81.31 98 ILE A N 1
ATOM 792 C CA . ILE A 1 98 ? -6.888 9.273 -4.827 1.00 81.31 98 ILE A CA 1
ATOM 793 C C . ILE A 1 98 ? -6.813 10.596 -5.603 1.00 81.31 98 ILE A C 1
ATOM 795 O O . ILE A 1 98 ? -6.925 10.595 -6.826 1.00 81.31 98 ILE A O 1
ATOM 799 N N . TYR A 1 99 ? -6.627 11.718 -4.906 1.00 77.56 99 TYR A N 1
ATOM 800 C CA . TYR A 1 99 ? -6.677 13.060 -5.500 1.00 77.56 99 TYR A CA 1
ATOM 801 C C . TYR A 1 99 ? -5.312 13.752 -5.579 1.00 77.56 99 TYR A C 1
ATOM 803 O O . TYR A 1 99 ? -5.246 14.975 -5.685 1.00 77.56 99 TYR A O 1
ATOM 811 N N . THR A 1 100 ? -4.216 12.995 -5.514 1.00 83.94 100 THR A N 1
ATOM 812 C CA . THR A 1 100 ? -2.875 13.573 -5.654 1.00 83.94 100 THR A CA 1
ATOM 813 C C . THR A 1 100 ? -2.521 13.769 -7.128 1.00 83.94 100 THR A C 1
ATOM 815 O O . THR A 1 100 ? -2.494 12.812 -7.902 1.00 83.94 100 THR A O 1
ATOM 818 N N . ASP A 1 101 ? -2.178 15.004 -7.500 1.00 88.38 101 ASP A N 1
ATOM 819 C CA . ASP A 1 101 ? -1.580 15.301 -8.801 1.00 88.38 101 ASP A CA 1
ATOM 820 C C . ASP A 1 101 ? -0.186 14.668 -8.910 1.00 88.38 101 ASP A C 1
ATOM 822 O O . ASP A 1 101 ? 0.679 14.839 -8.045 1.00 88.38 101 ASP A O 1
ATOM 826 N N . ILE A 1 102 ? 0.049 13.943 -10.004 1.00 90.56 102 ILE A N 1
ATOM 827 C CA . ILE A 1 102 ? 1.333 13.284 -10.255 1.00 90.56 102 ILE A CA 1
ATOM 828 C C . ILE A 1 102 ? 2.327 14.299 -10.833 1.00 90.56 102 ILE A C 1
ATOM 830 O O . ILE A 1 102 ? 2.204 14.730 -11.981 1.00 90.56 102 ILE A O 1
ATOM 834 N N . ASP A 1 103 ? 3.363 14.631 -10.059 1.00 93.88 103 ASP A N 1
ATOM 835 C CA . ASP A 1 103 ? 4.493 15.441 -10.525 1.00 93.88 103 ASP A CA 1
ATOM 836 C C . ASP A 1 103 ? 5.516 14.586 -11.294 1.00 93.88 103 ASP A C 1
ATOM 838 O O . ASP A 1 103 ? 6.459 14.024 -10.729 1.00 93.88 103 ASP A O 1
ATOM 842 N N . TYR A 1 104 ? 5.349 14.522 -12.616 1.00 94.69 104 TYR A N 1
ATOM 843 C CA . TYR A 1 104 ? 6.265 13.812 -13.513 1.00 94.69 104 TYR A CA 1
ATOM 844 C C . TYR A 1 104 ? 7.664 14.454 -13.636 1.00 94.69 104 TYR A C 1
ATOM 846 O O . TYR A 1 104 ? 8.559 13.819 -14.190 1.00 94.69 104 TYR A O 1
ATOM 854 N N . GLN A 1 105 ? 7.897 15.675 -13.129 1.00 97.19 105 GLN A N 1
ATOM 855 C CA . GLN A 1 105 ? 9.232 16.300 -13.111 1.00 97.19 105 GLN A CA 1
ATOM 856 C C . GLN A 1 105 ? 10.053 15.899 -11.881 1.00 97.19 105 GLN A C 1
ATOM 858 O O . GLN A 1 105 ? 11.287 15.937 -11.915 1.00 97.19 105 GLN A O 1
ATOM 863 N N . LYS A 1 106 ? 9.395 15.464 -10.802 1.00 96.56 106 LYS A N 1
ATOM 864 C CA . LYS A 1 106 ? 10.050 15.082 -9.546 1.00 96.56 106 LYS A CA 1
ATOM 865 C C . LYS A 1 106 ? 11.191 14.065 -9.714 1.00 96.56 106 LYS A C 1
ATOM 867 O O . LYS A 1 106 ? 12.248 14.307 -9.127 1.00 96.56 106 LYS A O 1
ATOM 872 N N . PRO A 1 107 ? 11.066 12.987 -10.519 1.00 97.62 107 PRO A N 1
ATOM 873 C CA . PRO A 1 107 ? 12.162 12.037 -10.701 1.00 97.62 107 PRO A CA 1
ATOM 874 C C . PRO A 1 107 ? 13.428 12.683 -11.269 1.00 97.62 107 PRO A C 1
ATOM 876 O O . PRO A 1 107 ? 14.516 12.403 -10.776 1.00 97.62 107 PRO A O 1
ATOM 879 N N . LEU A 1 108 ? 13.303 13.590 -12.245 1.00 97.88 108 LEU A N 1
ATOM 880 C CA . LEU A 1 108 ? 14.452 14.283 -12.834 1.00 97.88 108 LEU A CA 1
ATOM 881 C C . LEU A 1 108 ? 15.185 15.128 -11.785 1.00 97.88 108 LEU A C 1
ATOM 883 O O . LEU A 1 108 ? 16.405 15.048 -11.666 1.00 97.88 108 LEU A O 1
ATOM 887 N N . ASN A 1 109 ? 14.436 15.888 -10.983 1.00 97.31 109 ASN A N 1
ATOM 888 C CA . ASN A 1 109 ? 15.000 16.731 -9.928 1.00 97.31 109 ASN A CA 1
ATOM 889 C C . ASN A 1 109 ? 15.767 15.915 -8.877 1.00 97.31 109 ASN A C 1
ATOM 891 O O . ASN A 1 109 ? 16.824 16.344 -8.424 1.00 97.31 109 ASN A O 1
ATOM 895 N N . VAL A 1 110 ? 15.249 14.740 -8.508 1.00 97.50 110 VAL A N 1
ATOM 896 C CA . VAL A 1 110 ? 15.876 13.847 -7.521 1.00 97.50 110 VAL A CA 1
ATOM 897 C C . VAL A 1 110 ? 17.102 13.145 -8.108 1.00 97.50 110 VAL A C 1
ATOM 899 O O . VAL A 1 110 ? 18.170 13.181 -7.503 1.00 97.50 110 VAL A O 1
ATOM 902 N N . ILE A 1 111 ? 16.982 12.558 -9.304 1.00 97.38 111 ILE A N 1
ATOM 903 C CA . ILE A 1 111 ? 18.066 11.803 -9.954 1.00 97.38 111 ILE A CA 1
ATOM 904 C C . ILE A 1 111 ? 19.270 12.705 -10.263 1.00 97.38 111 ILE A C 1
ATOM 906 O O . ILE A 1 111 ? 20.405 12.246 -10.179 1.00 97.38 111 ILE A O 1
ATOM 910 N N . ASN A 1 112 ? 19.059 13.997 -10.539 1.00 97.69 112 ASN A N 1
ATOM 911 C CA . ASN A 1 112 ? 20.148 14.963 -10.737 1.00 97.69 112 ASN A CA 1
ATOM 912 C C . ASN A 1 112 ? 21.066 15.131 -9.510 1.00 97.69 112 ASN A C 1
ATOM 914 O O . ASN A 1 112 ? 22.171 15.654 -9.645 1.00 97.69 112 ASN A O 1
ATOM 918 N N . LEU A 1 113 ? 20.619 14.713 -8.323 1.00 97.31 113 LEU A N 1
ATOM 919 C CA . LEU A 1 113 ? 21.400 14.750 -7.086 1.00 97.31 113 LEU A CA 1
ATOM 920 C C . LEU A 1 113 ? 22.103 13.416 -6.790 1.00 97.31 113 LEU A C 1
ATOM 922 O O . LEU A 1 113 ? 22.899 13.349 -5.854 1.00 97.31 113 LEU A O 1
ATOM 926 N N . PHE A 1 114 ? 21.805 12.357 -7.547 1.00 98.19 114 PHE A N 1
ATOM 927 C CA . PHE A 1 114 ? 22.345 11.024 -7.296 1.00 98.19 114 PHE A CA 1
ATOM 928 C C . PHE A 1 114 ? 23.785 10.896 -7.784 1.00 98.19 114 PHE A C 1
ATOM 930 O O . PHE A 1 114 ? 24.222 11.503 -8.764 1.00 98.19 114 PHE A O 1
ATOM 937 N N . ARG A 1 115 ? 24.534 10.048 -7.088 1.00 98.38 115 ARG A N 1
ATOM 938 C CA . ARG A 1 115 ? 25.899 9.677 -7.435 1.00 98.38 115 ARG A CA 1
ATOM 939 C C . ARG A 1 115 ? 25.889 8.730 -8.631 1.00 98.38 115 ARG A C 1
ATOM 941 O O . ARG A 1 115 ? 25.019 7.877 -8.786 1.00 98.38 115 ARG A O 1
ATOM 948 N N . ASN A 1 116 ? 26.915 8.852 -9.467 1.00 97.50 116 ASN A N 1
ATOM 949 C CA . ASN A 1 116 ? 27.080 7.993 -10.634 1.00 97.50 116 ASN A CA 1
ATOM 950 C C . ASN A 1 116 ? 27.385 6.540 -10.239 1.00 97.50 116 ASN A C 1
ATOM 952 O O . ASN A 1 116 ? 28.199 6.281 -9.353 1.00 97.50 116 ASN A O 1
ATOM 956 N N . GLY A 1 117 ? 26.808 5.601 -10.991 1.00 97.69 117 GLY A N 1
ATOM 957 C CA . GLY A 1 117 ? 27.023 4.163 -10.833 1.00 97.69 117 GLY A CA 1
ATOM 958 C C . GLY A 1 117 ? 25.796 3.450 -10.272 1.00 97.69 117 GLY A C 1
ATOM 959 O O . GLY A 1 117 ? 25.101 3.969 -9.408 1.00 97.69 117 GLY A O 1
ATOM 960 N N . LYS A 1 118 ? 25.523 2.241 -10.774 1.00 97.31 118 LYS A N 1
ATOM 961 C CA . LYS A 1 118 ? 24.299 1.489 -10.457 1.00 97.31 118 LYS A CA 1
ATOM 962 C C . LYS A 1 118 ? 24.088 1.310 -8.951 1.00 97.31 118 LYS A C 1
ATOM 964 O O . LYS A 1 118 ? 23.018 1.638 -8.455 1.00 97.31 118 LYS A O 1
ATOM 969 N N . ASP A 1 119 ? 25.098 0.824 -8.238 1.00 97.38 119 ASP A N 1
ATOM 970 C CA . ASP A 1 119 ? 24.977 0.559 -6.799 1.00 97.38 119 ASP A CA 1
ATOM 971 C C . ASP A 1 119 ? 24.804 1.859 -6.000 1.00 97.38 119 ASP A C 1
ATOM 973 O O . ASP A 1 119 ? 24.027 1.909 -5.049 1.00 97.38 119 ASP A O 1
ATOM 977 N N . ALA A 1 120 ? 25.464 2.938 -6.436 1.00 97.62 120 ALA A N 1
ATOM 978 C CA . ALA A 1 120 ? 25.324 4.255 -5.827 1.00 97.62 120 ALA A CA 1
ATOM 979 C C . ALA A 1 120 ? 23.908 4.825 -6.021 1.00 97.62 120 ALA A C 1
ATOM 981 O O . ALA A 1 120 ? 23.328 5.320 -5.062 1.00 97.62 120 ALA A O 1
ATOM 982 N N . ILE A 1 121 ? 23.320 4.662 -7.211 1.00 98.44 121 ILE A N 1
ATOM 983 C CA . ILE A 1 121 ? 21.941 5.075 -7.519 1.00 98.44 121 ILE A CA 1
ATOM 984 C C . ILE A 1 121 ? 20.927 4.365 -6.611 1.00 98.44 121 ILE A C 1
ATOM 986 O O . ILE A 1 121 ? 20.029 5.015 -6.084 1.00 98.44 121 ILE A O 1
ATOM 990 N N . TYR A 1 122 ? 21.055 3.049 -6.406 1.00 98.06 122 TYR A N 1
ATOM 991 C CA . TYR A 1 122 ? 20.147 2.320 -5.507 1.00 98.06 122 TYR A CA 1
ATOM 992 C C . TYR A 1 122 ? 20.346 2.721 -4.041 1.00 98.06 122 TYR A C 1
ATOM 994 O O . TYR A 1 122 ? 19.363 2.917 -3.332 1.00 98.06 122 TYR A O 1
ATOM 1002 N N . SER A 1 123 ? 21.594 2.930 -3.610 1.00 97.69 123 SER A N 1
ATOM 1003 C CA . SER A 1 123 ? 21.881 3.450 -2.269 1.00 97.69 123 SER A CA 1
ATOM 1004 C C . SER A 1 123 ? 21.290 4.850 -2.049 1.00 97.69 123 SER A C 1
ATOM 1006 O O . SER A 1 123 ? 20.757 5.119 -0.974 1.00 97.69 123 SER A O 1
ATOM 1008 N N . ASP A 1 124 ? 21.349 5.728 -3.053 1.00 98.31 124 ASP A N 1
ATOM 1009 C CA . ASP A 1 124 ? 20.769 7.074 -2.980 1.00 98.31 124 ASP A CA 1
ATOM 1010 C C . ASP A 1 124 ? 19.233 7.039 -3.012 1.00 98.31 124 ASP A C 1
ATOM 1012 O O . ASP A 1 124 ? 18.590 7.835 -2.327 1.00 98.31 124 ASP A O 1
ATOM 1016 N N . LEU A 1 125 ? 18.629 6.087 -3.734 1.00 98.06 125 LEU A N 1
ATOM 1017 C CA . LEU A 1 125 ? 17.184 5.852 -3.710 1.00 98.06 125 LEU A CA 1
ATOM 1018 C C . LEU A 1 125 ? 16.699 5.396 -2.327 1.00 98.06 125 LEU A C 1
ATOM 1020 O O . LEU A 1 125 ? 15.701 5.922 -1.835 1.00 98.06 125 LEU A O 1
ATOM 1024 N N . GLU A 1 126 ? 17.400 4.456 -1.687 1.00 97.69 126 GLU A N 1
ATOM 1025 C CA . GLU A 1 126 ? 17.088 4.026 -0.317 1.00 97.69 126 GLU A CA 1
ATOM 1026 C C . GLU A 1 126 ? 17.214 5.197 0.671 1.00 97.69 126 GLU A C 1
ATOM 1028 O O . GLU A 1 126 ? 16.305 5.424 1.468 1.00 97.69 126 GLU A O 1
ATOM 1033 N N . ALA A 1 127 ? 18.283 5.996 0.577 1.00 97.06 127 ALA A N 1
ATOM 1034 C CA . ALA A 1 127 ? 18.465 7.178 1.422 1.00 97.06 127 ALA A CA 1
ATOM 1035 C C . ALA A 1 127 ? 17.368 8.235 1.195 1.00 97.06 127 ALA A C 1
ATOM 1037 O O . ALA A 1 127 ? 16.855 8.825 2.149 1.00 97.06 127 ALA A O 1
ATOM 1038 N N . TYR A 1 128 ? 16.967 8.450 -0.063 1.00 97.31 128 TYR A N 1
ATOM 1039 C CA . TYR A 1 128 ? 15.852 9.329 -0.406 1.00 97.31 128 TYR A CA 1
ATOM 1040 C C . TYR A 1 128 ? 14.540 8.828 0.212 1.00 97.31 128 TYR A C 1
ATOM 1042 O O . TYR A 1 128 ? 13.831 9.609 0.846 1.00 97.31 128 TYR A O 1
ATOM 1050 N N . ALA A 1 129 ? 14.236 7.531 0.096 1.00 95.81 129 ALA A N 1
ATOM 1051 C CA . ALA A 1 129 ? 13.037 6.933 0.679 1.00 95.81 129 ALA A CA 1
ATOM 1052 C C . ALA A 1 129 ? 13.012 7.063 2.210 1.00 95.81 129 ALA A C 1
ATOM 1054 O O . ALA A 1 129 ? 12.011 7.516 2.763 1.00 95.81 129 ALA A O 1
ATOM 1055 N N . GLN A 1 130 ? 14.122 6.755 2.888 1.00 94.25 130 GLN A N 1
ATOM 1056 C CA . GLN A 1 130 ? 14.256 6.912 4.339 1.00 94.25 130 GLN A CA 1
ATOM 1057 C C . GLN A 1 130 ? 13.991 8.359 4.775 1.00 94.25 130 GLN A C 1
ATOM 1059 O O . GLN A 1 130 ? 13.221 8.596 5.706 1.00 94.25 130 GLN A O 1
ATOM 1064 N N . ALA A 1 131 ? 14.572 9.339 4.075 1.00 93.62 131 ALA A N 1
ATOM 1065 C CA . ALA A 1 131 ? 14.406 10.752 4.405 1.00 93.62 131 ALA A CA 1
ATOM 1066 C C . ALA A 1 131 ? 12.979 11.268 4.151 1.00 93.62 131 ALA A C 1
ATOM 1068 O O . ALA A 1 131 ? 12.452 12.034 4.957 1.00 93.62 131 ALA A O 1
ATOM 1069 N N . GLN A 1 132 ? 12.353 10.873 3.036 1.00 93.94 132 GLN A N 1
ATOM 1070 C CA . GLN A 1 132 ? 11.017 11.356 2.668 1.00 93.94 132 GLN A CA 1
ATOM 1071 C C . GLN A 1 132 ? 9.902 10.678 3.463 1.00 93.94 132 GLN A C 1
ATOM 1073 O O . GLN A 1 132 ? 8.950 11.344 3.864 1.00 93.94 132 GLN A O 1
ATOM 1078 N N . LEU A 1 133 ? 10.012 9.367 3.684 1.00 88.88 133 LEU A N 1
ATOM 1079 C CA . LEU A 1 133 ? 8.978 8.574 4.348 1.00 88.88 133 LEU A CA 1
ATOM 1080 C C . LEU A 1 133 ? 9.185 8.494 5.863 1.00 88.88 133 LEU A C 1
ATOM 1082 O O . LEU A 1 133 ? 8.279 8.065 6.568 1.00 88.88 133 LEU A O 1
ATOM 1086 N N . LYS A 1 134 ? 10.354 8.916 6.366 1.00 86.12 134 LYS A N 1
ATOM 1087 C CA . LYS A 1 134 ? 10.740 8.815 7.783 1.00 86.12 134 LYS A CA 1
ATOM 1088 C C . LYS A 1 134 ? 10.618 7.378 8.312 1.00 86.12 134 LYS A C 1
ATOM 1090 O O . LYS A 1 134 ? 10.145 7.149 9.421 1.00 86.12 134 LYS A O 1
ATOM 1095 N N . ILE A 1 135 ? 11.043 6.412 7.497 1.00 83.19 135 ILE A N 1
ATOM 1096 C CA . ILE A 1 135 ? 11.047 4.979 7.823 1.00 83.19 135 ILE A CA 1
ATOM 1097 C C . ILE A 1 135 ? 12.475 4.451 7.908 1.00 83.19 135 ILE A C 1
ATOM 1099 O O . ILE A 1 135 ? 13.356 4.927 7.198 1.00 83.19 135 ILE A O 1
ATOM 1103 N N . GLU A 1 136 ? 12.697 3.444 8.747 1.00 82.44 136 GLU A N 1
ATOM 1104 C CA . GLU A 1 136 ? 14.001 2.780 8.859 1.00 82.44 136 GLU A CA 1
ATOM 1105 C C . GLU A 1 136 ? 14.196 1.697 7.795 1.00 82.44 136 GLU A C 1
ATOM 1107 O O . GLU A 1 136 ? 15.247 1.639 7.161 1.00 82.44 136 GLU A O 1
ATOM 1112 N N . ASP A 1 137 ? 13.177 0.863 7.568 1.00 87.62 137 ASP A N 1
ATOM 1113 C CA . ASP A 1 137 ? 13.236 -0.189 6.556 1.00 87.62 137 ASP A CA 1
ATOM 1114 C C . ASP A 1 137 ? 12.837 0.342 5.175 1.00 87.62 137 ASP A C 1
ATOM 1116 O O . ASP A 1 137 ? 11.683 0.684 4.915 1.00 87.62 137 ASP A O 1
ATOM 1120 N N . THR A 1 138 ? 13.811 0.382 4.272 1.00 93.94 138 THR A N 1
ATOM 1121 C CA . THR A 1 138 ? 13.653 0.762 2.865 1.00 93.94 138 THR A CA 1
ATOM 1122 C C . THR A 1 138 ? 13.814 -0.428 1.918 1.00 93.94 138 THR A C 1
ATOM 1124 O O . THR A 1 138 ? 13.975 -0.242 0.711 1.00 93.94 138 THR A O 1
ATOM 1127 N N . GLY A 1 139 ? 13.718 -1.665 2.427 1.00 93.94 139 GLY A N 1
ATOM 1128 C CA . GLY A 1 139 ? 13.920 -2.900 1.666 1.00 93.94 139 GLY A CA 1
ATOM 1129 C C . GLY A 1 139 ? 13.060 -3.020 0.404 1.00 93.94 139 GLY A C 1
ATOM 1130 O O . GLY A 1 139 ? 13.497 -3.607 -0.588 1.00 93.94 139 GLY A O 1
ATOM 1131 N N . LEU A 1 140 ? 11.880 -2.392 0.390 1.00 95.06 140 LEU A N 1
ATOM 1132 C CA . LEU A 1 140 ? 11.009 -2.319 -0.784 1.00 95.06 140 LEU A CA 1
ATOM 1133 C C . LEU A 1 140 ? 11.659 -1.586 -1.976 1.00 95.06 140 LEU A C 1
ATOM 1135 O O . LEU A 1 140 ? 11.330 -1.887 -3.119 1.00 95.06 140 LEU A O 1
ATOM 1139 N N . PHE A 1 141 ? 12.607 -0.676 -1.748 1.00 96.75 141 PHE A N 1
ATOM 1140 C CA . PHE A 1 141 ? 13.262 0.130 -2.788 1.00 96.75 141 PHE A CA 1
ATOM 1141 C C . PHE A 1 141 ? 14.613 -0.436 -3.259 1.00 96.75 141 PHE A C 1
ATOM 1143 O O . PHE A 1 141 ? 15.264 0.148 -4.127 1.00 96.75 141 PHE A O 1
ATOM 1150 N N . ARG A 1 142 ? 15.031 -1.591 -2.726 1.00 96.75 142 ARG A N 1
ATOM 1151 C CA . ARG A 1 142 ? 16.269 -2.271 -3.132 1.00 96.75 142 ARG A CA 1
ATOM 1152 C C . ARG A 1 142 ? 16.178 -2.848 -4.542 1.00 96.75 142 ARG A C 1
ATOM 1154 O O . ARG A 1 142 ? 15.113 -3.213 -5.038 1.00 96.75 142 ARG A O 1
ATOM 1161 N N . LEU A 1 143 ? 17.336 -3.014 -5.177 1.00 96.81 143 LEU A N 1
ATOM 1162 C CA . LEU A 1 143 ? 17.443 -3.748 -6.436 1.00 96.81 143 LEU A CA 1
ATOM 1163 C C . LEU A 1 143 ? 16.917 -5.183 -6.260 1.00 96.81 143 LEU A C 1
ATOM 1165 O O . LEU A 1 143 ? 17.334 -5.878 -5.336 1.00 96.81 143 LEU A O 1
ATOM 1169 N N . LYS A 1 144 ? 16.054 -5.634 -7.183 1.00 96.12 144 LYS A N 1
ATOM 1170 C CA . LYS A 1 144 ? 15.382 -6.950 -7.138 1.00 96.12 144 LYS A CA 1
ATOM 1171 C C . LYS A 1 144 ? 14.478 -7.166 -5.911 1.00 96.12 144 LYS A C 1
ATOM 1173 O O . LYS A 1 144 ? 14.216 -8.306 -5.543 1.00 96.12 144 LYS A O 1
ATOM 1178 N N . SER A 1 145 ? 13.989 -6.094 -5.289 1.00 97.19 145 SER A N 1
ATOM 1179 C CA . SER A 1 145 ? 12.893 -6.177 -4.319 1.00 97.19 145 SER A CA 1
ATOM 1180 C C . SER A 1 145 ? 11.576 -6.609 -4.983 1.00 97.19 145 SER A C 1
ATOM 1182 O O . SER A 1 145 ? 11.458 -6.648 -6.211 1.00 97.19 145 SER A O 1
ATOM 1184 N N . ASN A 1 146 ? 10.540 -6.836 -4.173 1.00 95.62 146 ASN A N 1
ATOM 1185 C CA . ASN A 1 146 ? 9.193 -7.124 -4.674 1.00 95.62 146 ASN A CA 1
ATOM 1186 C C . ASN A 1 146 ? 8.625 -5.987 -5.545 1.00 95.62 146 ASN A C 1
ATOM 1188 O O . ASN A 1 146 ? 7.961 -6.258 -6.542 1.00 95.62 146 ASN A O 1
ATOM 1192 N N . LEU A 1 147 ? 8.920 -4.720 -5.222 1.00 96.38 147 LEU A N 1
ATOM 1193 C CA . LEU A 1 147 ? 8.496 -3.581 -6.045 1.00 96.38 147 LEU A CA 1
ATOM 1194 C C . LEU A 1 147 ? 9.231 -3.554 -7.390 1.00 96.38 147 LEU A C 1
ATOM 1196 O O . LEU A 1 147 ? 8.624 -3.280 -8.425 1.00 96.38 147 LEU A O 1
ATOM 1200 N N . TRP A 1 148 ? 10.527 -3.875 -7.389 1.00 97.75 148 TRP A N 1
ATOM 1201 C CA . TRP A 1 148 ? 11.295 -4.010 -8.624 1.00 97.75 148 TRP A CA 1
ATOM 1202 C C . TRP A 1 148 ? 10.735 -5.133 -9.505 1.00 97.75 148 TRP A C 1
ATOM 1204 O O . TRP A 1 148 ? 10.566 -4.942 -10.708 1.00 97.75 148 TRP A O 1
ATOM 1214 N N . GLN A 1 149 ? 10.409 -6.280 -8.901 1.00 95.62 149 GLN A N 1
ATOM 1215 C CA . GLN A 1 149 ? 9.844 -7.430 -9.603 1.00 95.62 149 GLN A CA 1
ATOM 1216 C C . GLN A 1 149 ? 8.486 -7.087 -10.226 1.00 95.62 149 GLN A C 1
ATOM 1218 O O . GLN A 1 149 ? 8.292 -7.321 -11.415 1.00 95.62 149 GLN A O 1
ATOM 1223 N N . LEU A 1 150 ? 7.604 -6.418 -9.475 1.00 95.38 150 LEU A N 1
ATOM 1224 C CA . LEU A 1 150 ? 6.323 -5.921 -9.982 1.00 95.38 150 LEU A CA 1
ATOM 1225 C C . LEU A 1 150 ? 6.499 -5.005 -11.204 1.00 95.38 150 LEU A C 1
ATOM 1227 O O . LEU A 1 150 ? 5.798 -5.163 -12.206 1.00 95.38 150 LEU A O 1
ATOM 1231 N N . ALA A 1 151 ? 7.438 -4.054 -11.142 1.00 96.69 151 ALA A N 1
ATOM 1232 C CA . ALA A 1 151 ? 7.717 -3.153 -12.259 1.00 96.69 151 ALA A CA 1
ATOM 1233 C C . ALA A 1 151 ? 8.255 -3.912 -13.486 1.00 96.69 151 ALA A C 1
ATOM 1235 O O . ALA A 1 151 ? 7.819 -3.655 -14.611 1.00 96.69 151 ALA A O 1
ATOM 1236 N N . LYS A 1 152 ? 9.166 -4.871 -13.270 1.00 96.31 152 LYS A N 1
ATOM 1237 C CA . LYS A 1 152 ? 9.731 -5.726 -14.322 1.00 96.31 152 LYS A CA 1
ATOM 1238 C C . LYS A 1 152 ? 8.653 -6.589 -14.981 1.00 96.31 152 LYS A C 1
ATOM 1240 O O . LYS A 1 152 ? 8.577 -6.595 -16.206 1.00 96.31 152 LYS A O 1
ATOM 1245 N N . ASP A 1 153 ? 7.797 -7.255 -14.216 1.00 95.81 153 ASP A N 1
ATOM 1246 C CA . ASP A 1 153 ? 6.743 -8.110 -14.776 1.00 95.81 153 ASP A CA 1
ATOM 1247 C C . ASP A 1 153 ? 5.673 -7.284 -15.500 1.00 95.81 153 ASP A C 1
ATOM 1249 O O . ASP A 1 153 ? 5.285 -7.622 -16.616 1.00 95.81 153 ASP A O 1
ATOM 1253 N N . THR A 1 154 ? 5.297 -6.120 -14.955 1.00 96.12 154 THR A N 1
ATOM 1254 C CA . THR A 1 154 ? 4.388 -5.186 -15.641 1.00 96.12 154 THR A CA 1
ATOM 1255 C C . THR A 1 154 ? 4.939 -4.765 -17.005 1.00 96.12 154 THR A C 1
ATOM 1257 O O . THR A 1 154 ? 4.189 -4.728 -17.984 1.00 96.12 154 THR A O 1
ATOM 1260 N N . TYR A 1 155 ? 6.239 -4.458 -17.081 1.00 96.94 155 TYR A N 1
ATOM 1261 C CA . TYR A 1 155 ? 6.921 -4.155 -18.339 1.00 96.94 155 TYR A CA 1
ATOM 1262 C C . TYR A 1 155 ? 6.920 -5.355 -19.293 1.00 96.94 155 TYR A C 1
ATOM 1264 O O . TYR A 1 155 ? 6.581 -5.193 -20.464 1.00 96.94 155 TYR A O 1
ATOM 1272 N N . GLN A 1 156 ? 7.265 -6.552 -18.807 1.00 97.31 156 GLN A N 1
ATOM 1273 C CA . GLN A 1 156 ? 7.314 -7.758 -19.637 1.00 97.31 156 GLN A CA 1
ATOM 1274 C C . GLN A 1 156 ? 5.946 -8.097 -20.227 1.00 97.31 156 GLN A C 1
ATOM 1276 O O . GLN A 1 156 ? 5.861 -8.411 -21.409 1.00 97.31 156 GLN A O 1
ATOM 1281 N N . GLU A 1 157 ? 4.860 -7.954 -19.465 1.00 96.81 157 GLU A N 1
ATOM 1282 C CA . GLU A 1 157 ? 3.513 -8.119 -20.013 1.00 96.81 157 GLU A CA 1
ATOM 1283 C C . GLU A 1 157 ? 3.215 -7.110 -21.137 1.00 96.81 157 GLU A C 1
ATOM 1285 O O . GLU A 1 157 ? 2.607 -7.468 -22.144 1.00 96.81 157 GLU A O 1
ATOM 1290 N N . TRP A 1 158 ? 3.627 -5.843 -20.987 1.00 97.62 158 TRP A N 1
ATOM 1291 C CA . TRP A 1 158 ? 3.442 -4.828 -22.033 1.00 97.62 158 TRP A CA 1
ATOM 1292 C C . TRP A 1 158 ? 4.261 -5.135 -23.286 1.00 97.62 158 TRP A C 1
ATOM 1294 O O . TRP A 1 158 ? 3.775 -4.960 -24.405 1.00 97.62 158 TRP A O 1
ATOM 1304 N N . TYR A 1 159 ? 5.500 -5.584 -23.105 1.00 97.62 159 TYR A N 1
ATOM 1305 C CA . TYR A 1 159 ? 6.428 -5.810 -24.200 1.00 97.62 159 TYR A CA 1
ATOM 1306 C C . TYR A 1 159 ? 6.162 -7.136 -24.924 1.00 97.62 159 TYR A C 1
ATOM 1308 O O . TYR A 1 159 ? 5.976 -7.141 -26.136 1.00 97.62 159 TYR A O 1
ATOM 1316 N N . LEU A 1 160 ? 6.065 -8.251 -24.201 1.00 97.44 160 LEU A N 1
ATOM 1317 C CA . LEU A 1 160 ? 5.824 -9.580 -24.773 1.00 97.44 160 LEU A CA 1
ATOM 1318 C C . LEU A 1 160 ? 4.359 -9.789 -25.186 1.00 97.44 160 LEU A C 1
ATOM 1320 O O . LEU A 1 160 ? 4.082 -10.508 -26.146 1.00 97.44 160 LEU A O 1
ATOM 1324 N N . GLY A 1 161 ? 3.427 -9.161 -24.467 1.00 97.25 161 GLY A N 1
ATOM 1325 C CA . GLY A 1 161 ? 2.000 -9.465 -24.537 1.00 97.25 161 GLY A CA 1
ATOM 1326 C C . GLY A 1 161 ? 1.624 -10.670 -23.673 1.00 97.25 161 GLY A C 1
ATOM 1327 O O . GLY A 1 161 ? 2.469 -11.508 -23.350 1.00 97.25 161 GLY A O 1
ATOM 1328 N N . THR A 1 162 ? 0.343 -10.770 -23.313 1.00 96.69 162 THR A N 1
ATOM 1329 C CA . THR A 1 162 ? -0.205 -11.780 -22.388 1.00 96.69 162 THR A CA 1
ATOM 1330 C C . THR A 1 162 ? 0.197 -13.209 -22.778 1.00 96.69 162 THR A C 1
ATOM 1332 O O . THR A 1 162 ? 0.713 -13.962 -21.952 1.00 96.69 162 THR A O 1
ATOM 1335 N N . ASP A 1 163 ? 0.017 -13.582 -24.049 1.00 95.31 163 ASP A N 1
ATOM 1336 C CA . ASP A 1 163 ? 0.257 -14.952 -24.523 1.00 95.31 163 ASP A CA 1
ATOM 1337 C C . ASP A 1 163 ? 1.725 -15.374 -24.456 1.00 95.31 163 ASP A C 1
ATOM 1339 O O . ASP A 1 163 ? 2.021 -16.546 -24.214 1.00 95.31 163 ASP A O 1
ATOM 1343 N N . LEU A 1 164 ? 2.646 -14.453 -24.747 1.00 96.62 164 LEU A N 1
ATOM 1344 C CA . LEU A 1 164 ? 4.076 -14.749 -24.763 1.00 96.62 164 LEU A CA 1
ATOM 1345 C C . LEU A 1 164 ? 4.671 -14.644 -23.359 1.00 96.62 164 LEU A C 1
ATOM 1347 O O . LEU A 1 164 ? 5.487 -15.488 -23.003 1.00 96.62 164 LEU A O 1
ATOM 1351 N N . PHE A 1 165 ? 4.207 -13.691 -22.544 1.00 97.31 165 PHE A N 1
ATOM 1352 C CA . PHE A 1 165 ? 4.555 -13.605 -21.127 1.00 97.31 165 PHE A CA 1
ATOM 1353 C C . PHE A 1 165 ? 4.272 -14.933 -20.414 1.00 97.31 165 PHE A C 1
ATOM 1355 O O . PHE A 1 165 ? 5.193 -15.540 -19.879 1.00 97.31 165 PHE A O 1
ATOM 1362 N N . ASN A 1 166 ? 3.049 -15.465 -20.540 1.00 96.12 166 ASN A N 1
ATOM 1363 C CA . ASN A 1 166 ? 2.637 -16.737 -19.926 1.00 96.12 166 ASN A CA 1
ATOM 1364 C C . ASN A 1 166 ? 3.444 -17.965 -20.391 1.00 96.12 166 ASN A C 1
ATOM 1366 O O . ASN A 1 166 ? 3.337 -19.036 -19.797 1.00 96.12 166 ASN A O 1
ATOM 1370 N N . LYS A 1 167 ? 4.193 -17.855 -21.496 1.00 96.06 167 LYS A N 1
ATOM 1371 C CA . LYS A 1 167 ? 5.034 -18.938 -22.029 1.00 96.06 167 LYS A CA 1
ATOM 1372 C C . LYS A 1 167 ? 6.493 -18.833 -21.599 1.00 96.06 167 LYS A C 1
ATOM 1374 O O . LYS A 1 167 ? 7.191 -19.841 -21.655 1.00 96.06 167 LYS A O 1
ATOM 1379 N N . VAL A 1 168 ? 6.968 -17.627 -21.294 1.00 95.44 168 VAL A N 1
ATOM 1380 C CA . VAL A 1 168 ? 8.403 -17.320 -21.180 1.00 95.44 168 VAL A CA 1
ATOM 1381 C C . VAL A 1 168 ? 8.787 -16.868 -19.775 1.00 95.44 168 VAL A C 1
ATOM 1383 O O . VAL A 1 168 ? 9.90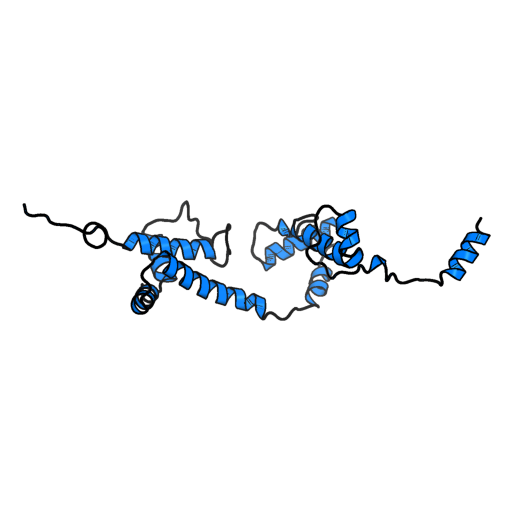6 -17.137 -19.349 1.00 95.44 168 VAL A O 1
ATOM 1386 N N . GLU A 1 169 ? 7.885 -16.196 -19.065 1.00 94.19 169 GLU A N 1
ATOM 1387 C CA . GLU A 1 169 ? 8.118 -15.682 -17.718 1.00 94.19 169 GLU A CA 1
ATOM 1388 C C . GLU A 1 169 ? 7.516 -16.611 -16.656 1.00 94.19 169 GLU A C 1
ATOM 1390 O O . GLU A 1 169 ? 6.541 -17.327 -16.898 1.00 94.19 169 GLU A O 1
ATOM 1395 N N . ASP A 1 170 ? 8.096 -16.582 -15.457 1.00 87.56 170 ASP A N 1
ATOM 1396 C CA . ASP A 1 170 ? 7.585 -17.327 -14.310 1.00 87.56 170 ASP A CA 1
ATOM 1397 C C . ASP A 1 170 ? 6.344 -16.620 -13.744 1.00 87.56 170 ASP A C 1
ATOM 1399 O O . ASP A 1 170 ? 6.447 -15.604 -13.057 1.00 87.56 170 ASP A O 1
ATOM 1403 N N . GLY A 1 171 ? 5.155 -17.156 -14.025 1.00 85.38 171 GLY A N 1
ATOM 1404 C CA . GLY A 1 171 ? 3.889 -16.639 -13.505 1.00 85.38 171 GLY A CA 1
ATOM 1405 C C . GLY A 1 171 ? 2.785 -16.593 -14.556 1.00 85.38 171 GLY A C 1
ATOM 1406 O O . GLY A 1 171 ? 2.858 -17.253 -15.590 1.00 85.38 171 GLY A O 1
ATOM 1407 N N . TYR A 1 172 ? 1.743 -15.813 -14.268 1.00 89.88 172 TYR A N 1
ATOM 1408 C CA . TYR A 1 172 ? 0.647 -15.552 -15.196 1.00 89.88 172 TYR A CA 1
ATOM 1409 C C . TYR A 1 172 ? 0.399 -14.053 -15.279 1.00 89.88 172 TYR A C 1
ATOM 1411 O O . TYR A 1 172 ? 0.413 -13.362 -14.260 1.00 89.88 172 TYR A O 1
ATOM 1419 N N . ALA A 1 173 ? 0.160 -13.571 -16.492 1.00 91.56 173 ALA A N 1
ATOM 1420 C CA . ALA A 1 173 ? -0.184 -12.190 -16.756 1.00 91.56 173 ALA A CA 1
ATOM 1421 C C . ALA A 1 173 ? -1.450 -11.802 -15.983 1.00 91.56 173 ALA A C 1
ATOM 1423 O O . ALA A 1 173 ? -2.441 -12.537 -15.969 1.00 91.56 173 ALA A O 1
ATOM 1424 N N . LEU A 1 174 ? -1.423 -10.620 -15.374 1.00 90.00 174 LEU A N 1
ATOM 1425 C CA . LEU A 1 174 ? -2.549 -10.095 -14.601 1.00 90.00 174 LEU A CA 1
ATOM 1426 C C . LEU A 1 174 ? -3.695 -9.607 -15.493 1.00 90.00 174 LEU A C 1
ATOM 1428 O O . LEU A 1 174 ? -4.837 -9.506 -15.046 1.00 90.00 174 LEU A O 1
ATOM 1432 N N . GLN A 1 175 ? -3.383 -9.257 -16.740 1.00 90.88 175 GLN A N 1
ATOM 1433 C CA . GLN A 1 175 ? -4.317 -8.684 -17.702 1.00 90.88 175 GLN A CA 1
ATOM 1434 C C . GLN A 1 175 ? -4.255 -9.441 -19.029 1.00 90.88 175 GLN A C 1
ATOM 1436 O O . GLN A 1 175 ? -3.195 -9.890 -19.465 1.00 90.88 175 GLN A O 1
ATOM 1441 N N . ASP A 1 176 ? -5.398 -9.541 -19.699 1.00 93.69 176 ASP A N 1
ATOM 1442 C CA . ASP A 1 176 ? -5.581 -10.321 -20.927 1.00 93.69 176 ASP A CA 1
ATOM 1443 C C . ASP A 1 176 ? -5.607 -9.473 -22.211 1.00 93.69 176 ASP A C 1
ATOM 1445 O O . ASP A 1 176 ? -5.635 -10.009 -23.316 1.00 93.69 176 ASP A O 1
ATOM 1449 N N . PHE A 1 177 ? -5.562 -8.143 -22.090 1.00 96.06 177 PHE A N 1
ATOM 1450 C CA . PHE A 1 177 ? -5.666 -7.233 -23.234 1.00 96.06 177 PHE A CA 1
ATOM 1451 C C . PHE A 1 177 ? -4.318 -6.805 -23.836 1.00 96.06 177 PHE A C 1
ATOM 1453 O O . PHE A 1 177 ? -4.296 -6.140 -24.878 1.00 96.06 177 PHE A O 1
ATOM 1460 N N . LYS A 1 178 ? -3.186 -7.119 -23.192 1.00 97.06 178 LYS A N 1
ATOM 1461 C CA . LYS A 1 178 ? -1.861 -6.651 -23.625 1.00 97.06 178 LYS A CA 1
ATOM 1462 C C . LYS A 1 178 ? -1.376 -7.470 -24.818 1.00 97.06 178 LYS A C 1
ATOM 1464 O O . LYS A 1 178 ? -1.090 -8.658 -24.703 1.00 97.06 178 LYS A O 1
ATOM 1469 N N . ARG A 1 179 ? -1.262 -6.813 -25.976 1.00 96.94 179 ARG A N 1
ATOM 1470 C CA . ARG A 1 179 ? -0.950 -7.465 -27.263 1.00 96.94 179 ARG A CA 1
ATOM 1471 C C . ARG A 1 179 ? 0.536 -7.744 -27.488 1.00 96.94 179 ARG A C 1
ATOM 1473 O O . ARG A 1 179 ? 0.859 -8.657 -28.238 1.00 96.94 179 ARG A O 1
ATOM 1480 N N . GLY A 1 180 ? 1.409 -6.990 -26.823 1.00 97.44 180 GLY A N 1
ATOM 1481 C CA . GLY A 1 180 ? 2.860 -7.116 -26.935 1.00 97.44 180 GLY A CA 1
ATOM 1482 C C . GLY A 1 180 ? 3.467 -6.187 -27.983 1.00 97.44 180 GLY A C 1
ATOM 1483 O O . GLY A 1 180 ? 3.322 -6.406 -29.184 1.00 97.44 180 GLY A O 1
ATOM 1484 N N . PHE A 1 181 ? 4.209 -5.178 -27.523 1.00 97.94 181 PHE A N 1
ATOM 1485 C CA . PHE A 1 181 ? 4.973 -4.278 -28.397 1.00 97.94 181 PHE A CA 1
ATOM 1486 C C . PHE A 1 181 ? 6.133 -4.961 -29.136 1.00 97.94 181 PHE A C 1
ATOM 1488 O O . PHE A 1 181 ? 6.628 -4.409 -30.113 1.00 97.94 181 PHE A O 1
ATOM 1495 N N . ILE A 1 182 ? 6.521 -6.181 -28.752 1.00 97.06 182 ILE A N 1
ATOM 1496 C CA . ILE A 1 182 ? 7.504 -6.997 -29.480 1.00 97.06 182 ILE A CA 1
ATOM 1497 C C . ILE A 1 182 ? 7.109 -7.228 -30.951 1.00 97.06 182 ILE A C 1
ATOM 1499 O O . ILE A 1 182 ? 7.972 -7.421 -31.806 1.00 97.06 182 ILE A O 1
ATOM 1503 N N . TYR A 1 183 ? 5.811 -7.183 -31.270 1.00 95.75 183 TYR A N 1
ATOM 1504 C CA . TYR A 1 183 ? 5.299 -7.312 -32.640 1.00 95.75 183 TYR A CA 1
ATOM 1505 C C . TYR A 1 183 ? 5.208 -5.971 -33.391 1.00 95.75 183 TYR A C 1
ATOM 1507 O O . TYR A 1 183 ? 4.950 -5.963 -34.593 1.00 95.75 183 TYR A O 1
ATOM 1515 N N . GLU A 1 184 ? 5.431 -4.852 -32.698 1.00 95.62 184 GLU A N 1
ATOM 1516 C CA . GLU A 1 184 ? 5.336 -3.473 -33.200 1.00 95.62 184 GLU A CA 1
ATOM 1517 C C . GLU A 1 184 ? 6.701 -2.757 -33.158 1.00 95.62 184 GLU A C 1
ATOM 1519 O O . GLU A 1 184 ? 6.782 -1.531 -33.079 1.00 95.62 184 GLU A O 1
ATOM 1524 N N . GLU A 1 185 ? 7.789 -3.528 -33.206 1.00 93.81 185 GLU A N 1
ATOM 1525 C CA . GLU A 1 185 ? 9.155 -3.011 -33.150 1.00 93.81 185 GLU A CA 1
ATOM 1526 C C . GLU A 1 185 ? 9.473 -1.997 -34.256 1.00 93.81 185 GLU A C 1
ATOM 1528 O O . GLU A 1 185 ? 9.060 -2.124 -35.416 1.00 93.81 185 GLU A O 1
ATOM 1533 N N . VAL A 1 186 ? 10.279 -0.991 -33.903 1.00 93.75 186 VAL A N 1
ATOM 1534 C CA . VAL A 1 186 ? 10.655 0.079 -34.831 1.00 93.75 186 VAL A CA 1
ATOM 1535 C C . VAL A 1 186 ? 11.762 -0.413 -35.756 1.00 93.75 186 VAL A C 1
ATOM 1537 O O . VAL A 1 186 ? 12.941 -0.482 -35.405 1.00 93.75 186 VAL A O 1
ATOM 1540 N N . ILE A 1 187 ? 11.377 -0.730 -36.989 1.00 91.81 187 ILE A N 1
ATOM 1541 C CA . ILE A 1 187 ? 12.299 -1.181 -38.028 1.00 91.81 187 ILE A CA 1
ATOM 1542 C C . ILE A 1 187 ? 13.203 -0.014 -38.471 1.00 91.81 187 ILE A C 1
ATOM 1544 O O . ILE A 1 187 ? 12.738 0.959 -39.061 1.00 91.81 187 ILE A O 1
ATOM 1548 N N . LEU A 1 188 ? 14.517 -0.131 -38.241 1.00 93.75 188 LEU A N 1
ATOM 1549 C CA . LEU A 1 188 ? 15.498 0.908 -38.606 1.00 93.75 188 LEU A CA 1
ATOM 1550 C C . LEU A 1 188 ? 15.736 1.032 -40.120 1.00 93.75 188 LEU A C 1
ATOM 1552 O O . LEU A 1 188 ? 16.083 2.110 -40.611 1.00 93.75 188 LEU A O 1
ATOM 1556 N N . LYS A 1 189 ? 15.602 -0.075 -40.858 1.00 94.75 189 LYS A N 1
ATOM 1557 C CA . LYS A 1 189 ? 15.765 -0.150 -42.317 1.00 94.75 189 LYS A CA 1
ATOM 1558 C C . LYS A 1 189 ? 14.796 -1.166 -42.915 1.00 94.75 189 LYS A C 1
ATOM 1560 O O . LYS A 1 189 ? 14.587 -2.198 -42.280 1.00 94.75 189 LYS A O 1
ATOM 1565 N N . PRO A 1 190 ? 14.245 -0.923 -44.120 1.00 94.44 190 PRO A N 1
ATOM 1566 C CA . PRO A 1 190 ? 13.342 -1.863 -44.774 1.00 94.44 190 PRO A CA 1
ATOM 1567 C C . PRO A 1 190 ? 13.906 -3.283 -44.803 1.00 94.44 190 PRO A C 1
ATOM 1569 O O . PRO A 1 190 ? 15.104 -3.500 -45.013 1.00 94.44 190 PRO A O 1
ATOM 1572 N N . LYS A 1 191 ? 13.025 -4.261 -44.596 1.00 92.81 191 LYS A N 1
ATOM 1573 C CA . LYS A 1 191 ? 13.393 -5.676 -44.503 1.00 92.81 191 LYS A CA 1
ATOM 1574 C C . LYS A 1 191 ? 14.133 -6.144 -45.755 1.00 92.81 191 LYS A C 1
ATOM 1576 O O . LYS A 1 191 ? 15.090 -6.907 -45.653 1.00 92.81 191 LYS A O 1
ATOM 1581 N N . GLU A 1 192 ? 13.713 -5.659 -46.915 1.00 94.94 192 GLU A N 1
ATOM 1582 C CA . GLU A 1 192 ? 14.255 -6.007 -48.225 1.00 94.94 192 GLU A CA 1
ATOM 1583 C C . GLU A 1 192 ? 15.715 -5.548 -48.367 1.00 94.94 192 GLU A C 1
ATOM 1585 O O . GLU A 1 192 ? 16.557 -6.310 -48.842 1.00 94.94 192 GLU A O 1
ATOM 1590 N N . GLU A 1 193 ? 16.043 -4.340 -47.889 1.00 95.19 193 GLU A N 1
ATOM 1591 C CA . GLU A 1 193 ? 17.414 -3.811 -47.904 1.00 95.19 193 GLU A CA 1
ATOM 1592 C C . GLU A 1 193 ? 18.342 -4.647 -47.018 1.00 95.19 193 GLU A C 1
ATOM 1594 O O . GLU A 1 193 ? 19.445 -5.014 -47.431 1.00 95.19 193 GLU A O 1
ATOM 1599 N N . ILE A 1 194 ? 17.880 -4.993 -45.811 1.00 94.31 194 ILE A N 1
ATOM 1600 C CA . ILE A 1 194 ? 18.646 -5.825 -44.877 1.00 94.31 194 ILE A CA 1
ATOM 1601 C C . ILE A 1 194 ? 18.864 -7.221 -45.474 1.00 94.31 194 ILE A C 1
ATOM 1603 O O . ILE A 1 194 ? 19.974 -7.748 -45.422 1.00 94.31 194 ILE A O 1
ATOM 1607 N N . GLN A 1 195 ? 17.832 -7.823 -46.070 1.00 95.00 195 GLN A N 1
ATOM 1608 C CA . GLN A 1 195 ? 17.941 -9.143 -46.693 1.00 95.00 195 GLN A CA 1
ATOM 1609 C C . GLN A 1 195 ? 18.949 -9.159 -47.845 1.00 95.00 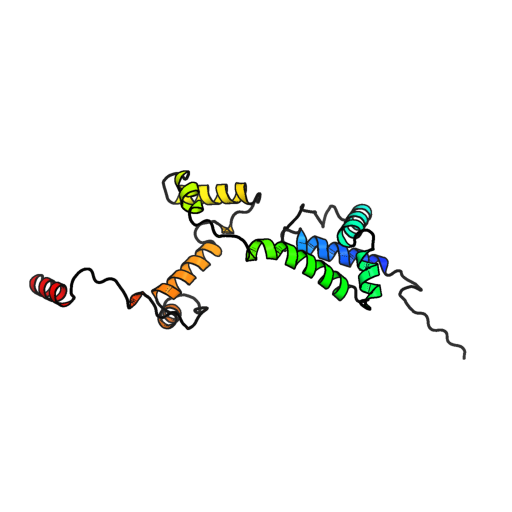195 GLN A C 1
ATOM 1611 O O . GLN A 1 195 ? 19.753 -10.088 -47.920 1.00 95.00 195 GLN A O 1
ATOM 1616 N N . LEU A 1 196 ? 18.944 -8.134 -48.701 1.00 95.06 196 LEU A N 1
ATOM 1617 C CA . LEU A 1 196 ? 19.901 -8.011 -49.800 1.00 95.06 196 LEU A CA 1
ATOM 1618 C C . LEU A 1 196 ? 21.338 -7.855 -49.285 1.00 95.06 196 LEU A C 1
ATOM 1620 O O . LEU A 1 196 ? 22.240 -8.549 -49.753 1.00 95.06 196 LEU A O 1
ATOM 1624 N N . LEU A 1 197 ? 21.552 -6.992 -48.284 1.00 95.31 197 LEU A N 1
ATOM 1625 C CA . LEU A 1 197 ? 22.859 -6.832 -47.641 1.00 95.31 197 LEU A CA 1
ATOM 1626 C C . LEU A 1 197 ? 23.372 -8.165 -47.079 1.00 95.31 197 LEU A C 1
ATOM 1628 O O . LEU A 1 197 ? 24.512 -8.546 -47.335 1.00 95.31 197 LEU A O 1
ATOM 1632 N N . LEU A 1 198 ? 22.531 -8.892 -46.338 1.00 95.19 198 LEU A N 1
ATOM 1633 C CA . LEU A 1 198 ? 22.901 -10.173 -45.731 1.00 95.19 198 LEU A CA 1
ATOM 1634 C C . LEU A 1 198 ? 23.205 -11.260 -46.769 1.00 95.19 198 LEU A C 1
ATOM 1636 O O . LEU A 1 198 ? 24.036 -12.124 -46.504 1.00 95.19 198 LEU A O 1
ATOM 1640 N N . GLN A 1 199 ? 22.551 -11.240 -47.932 1.00 95.25 199 GLN A N 1
ATOM 1641 C CA . GLN A 1 199 ? 22.854 -12.163 -49.030 1.00 95.25 199 GLN A CA 1
ATOM 1642 C C . GLN A 1 199 ? 24.226 -11.891 -49.646 1.00 95.25 199 GLN A C 1
ATOM 1644 O O . GLN A 1 199 ? 24.915 -12.840 -49.994 1.00 95.25 199 GLN A O 1
ATOM 1649 N N . HIS A 1 200 ? 24.632 -10.623 -49.747 1.00 93.12 200 HIS A N 1
ATOM 1650 C CA . HIS A 1 200 ? 25.948 -10.247 -50.268 1.00 93.12 200 HIS A CA 1
ATOM 1651 C C . HIS A 1 200 ? 27.098 -10.446 -49.268 1.00 93.12 200 HIS A C 1
ATOM 1653 O O . HIS A 1 200 ? 28.254 -10.472 -49.677 1.00 93.12 200 HIS A O 1
ATOM 1659 N N . LEU A 1 201 ? 26.800 -10.549 -47.968 1.00 93.38 201 LEU A N 1
ATOM 1660 C CA . LEU A 1 201 ? 27.789 -10.845 -46.923 1.00 93.38 201 LEU A CA 1
ATOM 1661 C C . LEU A 1 201 ? 28.071 -12.348 -46.750 1.00 93.38 201 LEU A C 1
ATOM 1663 O O . LEU A 1 201 ? 28.989 -12.699 -46.008 1.00 93.38 201 LEU A O 1
ATOM 1667 N N . LYS A 1 202 ? 27.268 -13.217 -47.374 1.00 66.12 202 LYS A N 1
ATOM 1668 C CA . LYS A 1 202 ? 27.499 -14.667 -47.426 1.00 66.12 202 LYS A CA 1
ATOM 1669 C C . LYS A 1 202 ? 28.433 -15.027 -48.571 1.00 66.12 202 LYS A C 1
ATOM 1671 O O . LYS A 1 202 ? 29.223 -15.971 -48.362 1.00 66.12 202 LYS A O 1
#

Sequence (202 aa):
MKSVLFDVDGVFLSEERCFDVSAITVEELLTSFTFLRCGEFIDFEDELNDEKIQEILARVFQNDQILNQLKSLGLNSNWDMLFIVFSILLIDIAKQLIYTDIDYQKPLNVINLFRNGKDAIYSDLEAYAQAQLKIEDTGLFRLKSNLWQLAKDTYQEWYLGTDLFNKVEDGYALQDFKRGFIYEEVILKPKEEIQLLLQHLK

Radius of gyration: 28.69 Å; chains: 1; bounding box: 68×41×92 Å

pLDDT: mean 92.91, std 6.19, range [64.12, 98.44]

Foldseek 3Di:
DDDDDDDCDPTVHDCVVLLLVLLVVLVCQQCPPVHNNPDDHDPCVPRDDPVVSVVSSCVLCVPVVLVVVCVVVVHDDSVVSSVVSSVVVVVVVCVCVVPDDDDPCVVVVQVVPFDDDDVRSLVSQLVVCCVVVVDDDSQCSHDPHPVNVVVVLVVCCQALPQVRCVVPPPDHDPDRPRPHCVVVDDDPDDPVVVVVVVVVVD

Secondary structure (DSSP, 8-state):
-------SBTTTB-SHHHHHHHHHHHHHHHHSTTTT--S----TTTS--HHHHHHHHHHHTTTTHHHHHHHHTT---HHHHHHHHHHHHHHHHHHHHHT----TTHHHHHHTTSPSSHHHHHHHHHHHHHHHHT-S--GGGSTTSHHHHHHHHHHHHHHH-HHHHHHHSSS--S-S----GGGS---SS-HHHHHHHHHHT-